Protein AF-A0AAJ1FGP3-F1 (afdb_monomer_lite)

Foldseek 3Di:
DVVVLVVLLVVLVVCCVVCVVVCDFPPRDEAEDQDPCNLVSCVVNVRPHAYEHEPDNFDPDDDDPVCRRLVDPRNLEDALLNQLVSCVVSVHQAYHYEQLCADDPSVVSHPDDGAYLDDPSLVVNLQSNQQRAAEYPDDDLQCVVSNLVSLHAHAYLPPPLLCQAGPVGAGDQQFCFQFNDDPVLRVVQRPDDPVCRSVSSVVSVVPTDTLQRDDLVVLLVVQVVLCVSSNHPDDSVVSSVVSNSDTRSSNYHYHYDDPSDPPD

Structure (mmCIF, N/CA/C/O backbone):
data_AF-A0AAJ1FGP3-F1
#
_entry.id   AF-A0AAJ1FGP3-F1
#
loop_
_atom_site.group_PDB
_atom_site.id
_atom_site.type_symbol
_atom_site.label_atom_id
_atom_site.label_alt_id
_atom_site.label_comp_id
_atom_site.label_asym_id
_atom_site.label_entity_id
_atom_site.label_seq_id
_atom_site.pdbx_PDB_ins_code
_atom_site.Cartn_x
_atom_site.Cartn_y
_atom_site.Cartn_z
_atom_site.occupancy
_atom_site.B_iso_or_equiv
_atom_site.auth_seq_id
_atom_site.auth_comp_id
_atom_site.auth_asym_id
_atom_site.auth_atom_id
_atom_site.pdbx_PDB_model_num
ATOM 1 N N . ILE A 1 1 ? 25.939 -6.843 -16.983 1.00 53.81 1 ILE A N 1
ATOM 2 C CA . ILE A 1 1 ? 24.488 -7.145 -17.042 1.00 53.81 1 ILE A CA 1
ATOM 3 C C . ILE A 1 1 ? 24.291 -8.593 -16.614 1.00 53.81 1 ILE A C 1
ATOM 5 O O . ILE A 1 1 ? 23.583 -8.798 -15.641 1.00 53.81 1 ILE A O 1
ATOM 9 N N . ASP A 1 2 ? 25.050 -9.531 -17.188 1.00 62.72 2 ASP A N 1
ATOM 10 C CA . ASP A 1 2 ? 25.036 -10.960 -16.819 1.00 62.72 2 ASP A CA 1
ATOM 11 C C . ASP A 1 2 ? 25.259 -11.245 -15.323 1.00 62.72 2 ASP A C 1
ATOM 13 O O . ASP A 1 2 ? 24.588 -12.101 -14.764 1.00 62.72 2 ASP A O 1
ATOM 17 N N . ASP A 1 3 ? 26.124 -10.483 -14.646 1.00 85.62 3 ASP A N 1
ATOM 18 C CA . ASP A 1 3 ? 26.399 -10.669 -13.210 1.00 85.62 3 ASP A CA 1
ATOM 19 C C . ASP A 1 3 ? 25.207 -10.291 -12.302 1.00 85.62 3 ASP A C 1
ATOM 21 O O . ASP A 1 3 ? 24.890 -10.987 -11.341 1.00 85.62 3 ASP A O 1
ATOM 25 N N . VAL A 1 4 ? 24.468 -9.225 -12.642 1.00 88.12 4 VAL A N 1
ATOM 26 C CA . VAL A 1 4 ? 23.284 -8.799 -11.868 1.00 88.12 4 VAL A CA 1
ATOM 27 C C . VAL A 1 4 ? 22.126 -9.764 -12.082 1.00 88.12 4 VAL A C 1
ATOM 29 O O . VAL A 1 4 ? 21.435 -10.108 -11.126 1.00 88.12 4 VAL A O 1
ATOM 32 N N . ASP A 1 5 ? 21.913 -10.199 -13.324 1.00 94.44 5 ASP A N 1
ATOM 33 C CA . ASP A 1 5 ? 20.836 -11.128 -13.655 1.00 94.44 5 ASP A CA 1
ATOM 34 C C . ASP A 1 5 ? 21.097 -12.505 -13.014 1.00 94.44 5 ASP A C 1
ATOM 36 O O . ASP A 1 5 ? 20.194 -13.069 -12.395 1.00 94.44 5 ASP A O 1
ATOM 40 N N . ALA A 1 6 ? 22.345 -12.996 -13.052 1.00 94.69 6 ALA A N 1
ATOM 41 C CA . ALA A 1 6 ? 22.749 -14.226 -12.369 1.00 94.69 6 ALA A CA 1
ATOM 42 C C . ALA A 1 6 ? 22.594 -14.122 -10.844 1.00 94.69 6 ALA A C 1
ATOM 44 O O . ALA A 1 6 ? 22.057 -15.033 -10.215 1.00 94.69 6 ALA A O 1
ATOM 45 N N . HIS A 1 7 ? 23.003 -12.998 -10.245 1.00 94.12 7 HIS A N 1
ATOM 46 C CA . HIS A 1 7 ? 22.835 -12.775 -8.811 1.00 94.12 7 HIS A CA 1
ATOM 47 C C . HIS A 1 7 ? 21.355 -12.746 -8.401 1.00 94.12 7 HIS A C 1
ATOM 49 O O . HIS A 1 7 ? 20.973 -13.403 -7.435 1.00 94.12 7 HIS A O 1
ATOM 55 N N . LEU A 1 8 ? 20.505 -12.029 -9.145 1.00 95.12 8 LEU A N 1
ATOM 56 C CA . LEU A 1 8 ? 19.062 -11.999 -8.891 1.00 95.12 8 LEU A CA 1
ATOM 57 C C . LEU A 1 8 ? 18.432 -13.387 -9.033 1.00 95.12 8 LEU A C 1
ATOM 59 O O . LEU A 1 8 ? 17.637 -13.769 -8.180 1.00 95.12 8 LEU A O 1
ATOM 63 N N . SER A 1 9 ? 18.816 -14.148 -10.060 1.00 95.81 9 SER A N 1
ATOM 64 C CA . SER A 1 9 ? 18.354 -15.525 -10.248 1.00 95.81 9 SER A CA 1
ATOM 65 C C . SER A 1 9 ? 18.751 -16.426 -9.078 1.00 95.81 9 SER A C 1
ATOM 67 O O . SER A 1 9 ? 17.926 -17.207 -8.613 1.00 95.81 9 SER A O 1
ATOM 69 N N . ALA A 1 10 ? 19.985 -16.311 -8.578 1.00 96.19 10 ALA A N 1
ATOM 70 C CA . ALA A 1 10 ? 20.437 -17.078 -7.420 1.00 96.19 10 ALA A CA 1
ATOM 71 C C . ALA A 1 10 ? 19.650 -16.705 -6.153 1.00 96.19 10 ALA A C 1
ATOM 73 O O . ALA A 1 10 ? 19.201 -17.584 -5.422 1.00 96.19 10 ALA A O 1
ATOM 74 N N . MET A 1 11 ? 19.420 -15.407 -5.921 1.00 95.88 11 MET A N 1
ATOM 75 C CA . MET A 1 11 ? 18.616 -14.928 -4.791 1.00 95.88 11 MET A CA 1
ATOM 76 C C . MET A 1 11 ? 17.158 -15.393 -4.869 1.00 95.88 11 MET A C 1
ATOM 78 O O . MET A 1 11 ? 16.576 -15.730 -3.843 1.00 95.88 11 MET A O 1
ATOM 82 N N . MET A 1 12 ? 16.570 -15.427 -6.067 1.00 96.06 12 MET A N 1
ATOM 83 C CA . MET A 1 12 ? 15.222 -15.956 -6.294 1.00 96.06 12 MET A CA 1
ATOM 84 C C . MET A 1 12 ? 15.136 -17.444 -5.951 1.00 96.06 12 MET A C 1
ATOM 86 O O . MET A 1 12 ? 14.250 -17.826 -5.194 1.00 96.06 12 MET A O 1
ATOM 90 N N . GLY A 1 13 ? 16.095 -18.255 -6.411 1.00 95.81 13 GLY A N 1
ATOM 91 C CA . GLY A 1 13 ? 16.140 -19.679 -6.065 1.00 95.81 13 GLY A CA 1
ATOM 92 C C . GLY A 1 13 ? 16.246 -19.915 -4.554 1.00 95.81 13 GLY A C 1
ATOM 93 O O . GLY A 1 13 ? 15.515 -20.731 -4.004 1.00 95.81 13 GLY A O 1
ATOM 94 N N . LEU A 1 14 ? 17.083 -19.132 -3.861 1.00 96.00 14 LEU A N 1
ATOM 95 C CA . LEU A 1 14 ? 17.189 -19.191 -2.397 1.00 96.00 14 LEU A CA 1
ATOM 96 C C . LEU A 1 14 ? 15.889 -18.787 -1.692 1.00 96.00 14 LEU A C 1
ATOM 98 O O . LEU A 1 14 ? 15.548 -19.365 -0.661 1.00 96.00 14 LEU A O 1
ATOM 102 N N . LEU A 1 15 ? 15.176 -17.782 -2.212 1.00 94.75 15 LEU A N 1
ATOM 103 C CA . LEU A 1 15 ? 13.892 -17.350 -1.658 1.00 94.75 15 LEU A CA 1
ATOM 104 C C . LEU A 1 15 ? 12.825 -18.433 -1.810 1.00 94.75 15 LEU A C 1
ATOM 106 O O . LEU A 1 15 ? 12.115 -18.689 -0.844 1.00 94.75 15 LEU A O 1
ATOM 110 N N . GLU A 1 16 ? 12.722 -19.068 -2.977 1.00 93.44 16 GLU A N 1
ATOM 111 C CA . GLU A 1 16 ? 11.797 -20.186 -3.194 1.00 93.44 16 GLU A CA 1
ATOM 112 C C . GLU A 1 16 ? 12.110 -21.347 -2.252 1.00 93.44 16 GLU A C 1
ATOM 114 O O . GLU A 1 16 ? 11.233 -21.754 -1.500 1.00 93.44 16 GLU A O 1
ATOM 119 N N . GLU A 1 17 ? 13.366 -21.797 -2.192 1.00 94.31 17 GLU A N 1
ATOM 120 C CA . GLU A 1 17 ? 13.783 -22.884 -1.294 1.00 94.31 17 GLU A CA 1
ATOM 121 C C . GLU A 1 17 ? 13.497 -22.562 0.182 1.00 94.31 17 GLU A C 1
ATOM 123 O O . GLU A 1 17 ? 13.052 -23.418 0.945 1.00 94.31 17 GLU A O 1
ATOM 128 N N . SER A 1 18 ? 13.718 -21.310 0.592 1.00 94.25 18 SER A N 1
ATOM 129 C CA . SER A 1 18 ? 13.498 -20.887 1.978 1.00 94.25 18 SER A CA 1
ATOM 130 C C . SER A 1 18 ? 12.020 -20.726 2.332 1.00 94.25 18 SER A C 1
ATOM 132 O O . SER A 1 18 ? 11.675 -20.818 3.510 1.00 94.25 18 SER A O 1
ATOM 134 N N . LEU A 1 19 ? 11.161 -20.423 1.355 1.00 92.62 19 LEU A N 1
ATOM 135 C CA . LEU A 1 19 ? 9.745 -20.123 1.579 1.00 92.62 19 LEU A CA 1
ATOM 136 C C . LEU A 1 19 ? 8.813 -21.302 1.271 1.00 92.62 19 LEU A C 1
ATOM 138 O O . LEU A 1 19 ? 7.711 -21.330 1.817 1.00 92.62 19 LEU A O 1
ATOM 142 N N . ASP A 1 20 ? 9.263 -22.282 0.483 1.00 90.81 20 ASP A N 1
ATOM 143 C CA . ASP A 1 20 ? 8.528 -23.510 0.145 1.00 90.81 20 ASP A CA 1
ATOM 144 C C . ASP A 1 20 ? 7.925 -24.224 1.376 1.00 90.81 20 ASP A C 1
ATOM 146 O O . ASP A 1 20 ? 6.734 -24.539 1.351 1.00 90.81 20 ASP A O 1
ATOM 150 N N . PRO A 1 21 ? 8.633 -24.369 2.521 1.00 94.38 21 PRO A N 1
ATOM 151 C CA . PRO A 1 21 ? 8.078 -25.064 3.685 1.00 94.38 21 PRO A CA 1
ATOM 152 C C . PRO A 1 21 ? 6.894 -24.359 4.363 1.00 94.38 21 PRO A C 1
ATOM 154 O O . PRO A 1 21 ? 6.234 -24.967 5.207 1.00 94.38 21 PRO A O 1
ATOM 157 N N . PHE A 1 22 ? 6.663 -23.075 4.074 1.00 91.25 22 PHE A N 1
ATOM 158 C CA . PHE A 1 22 ? 5.638 -22.274 4.747 1.00 91.25 22 PHE A CA 1
ATOM 159 C C . PHE A 1 22 ? 4.279 -22.291 4.040 1.00 91.25 22 PHE A C 1
ATOM 161 O O . PHE A 1 22 ? 3.335 -21.761 4.623 1.00 91.25 22 PHE A O 1
ATOM 168 N N . ASP A 1 23 ? 4.188 -22.861 2.828 1.00 87.00 23 ASP A N 1
ATOM 169 C CA . ASP A 1 23 ? 2.960 -22.936 2.014 1.00 87.00 23 ASP A CA 1
ATOM 170 C C . ASP A 1 23 ? 2.163 -21.619 2.049 1.00 87.00 23 ASP A C 1
ATOM 172 O O . ASP A 1 23 ? 1.028 -21.528 2.527 1.00 87.00 23 ASP A O 1
ATOM 176 N N . LEU A 1 24 ? 2.843 -20.534 1.665 1.00 88.94 24 LEU A N 1
ATOM 177 C CA . LEU A 1 24 ? 2.314 -19.188 1.834 1.00 88.94 24 LEU A CA 1
ATOM 178 C C . LEU A 1 24 ? 1.030 -19.011 1.012 1.00 88.94 24 LEU A C 1
ATOM 180 O O . LEU A 1 24 ? 1.049 -19.269 -0.192 1.00 88.94 24 LEU A O 1
ATOM 184 N N . PRO A 1 25 ? -0.056 -18.476 1.603 1.00 85.75 25 PRO A N 1
ATOM 185 C CA . PRO A 1 25 ? -1.284 -18.233 0.864 1.00 85.75 25 PRO A CA 1
ATOM 186 C C . PRO A 1 25 ? -1.053 -17.328 -0.343 1.00 85.75 25 PRO A C 1
ATOM 188 O O . PRO A 1 25 ? -0.225 -16.406 -0.305 1.00 85.75 25 PRO A O 1
ATOM 191 N N . ASP A 1 26 ? -1.866 -17.513 -1.377 1.00 85.31 26 ASP A N 1
ATOM 192 C CA . ASP A 1 26 ? -1.871 -16.618 -2.524 1.00 85.31 26 ASP A CA 1
ATOM 193 C C . ASP A 1 26 ? -1.993 -15.153 -2.082 1.00 85.31 26 ASP A C 1
ATOM 195 O O . ASP A 1 26 ? -2.756 -14.782 -1.183 1.00 85.31 26 ASP A O 1
ATOM 199 N N . ARG A 1 27 ? -1.202 -14.293 -2.731 1.00 87.75 27 ARG A N 1
ATOM 200 C CA . ARG A 1 27 ? -1.181 -12.838 -2.498 1.00 87.75 27 ARG A CA 1
ATOM 201 C C . ARG A 1 27 ? -0.751 -12.409 -1.087 1.00 87.75 27 ARG A C 1
ATOM 203 O O . ARG A 1 27 ? -0.955 -11.250 -0.719 1.00 87.75 27 ARG A O 1
ATOM 210 N N . SER A 1 28 ? -0.129 -13.302 -0.317 1.00 88.19 28 SER A N 1
ATOM 211 C CA . SER A 1 28 ? 0.417 -12.986 1.011 1.00 88.19 28 SER A CA 1
ATOM 212 C C . SER A 1 28 ? 1.864 -12.471 0.977 1.00 88.19 28 SER A C 1
ATOM 214 O O . SER A 1 28 ? 2.265 -11.731 1.875 1.00 88.19 28 SER A O 1
ATOM 216 N N . ALA A 1 29 ? 2.625 -12.788 -0.077 1.00 91.44 29 ALA A N 1
ATOM 217 C CA . ALA A 1 29 ? 4.030 -12.411 -0.228 1.00 91.44 29 ALA A CA 1
ATOM 218 C C . ALA A 1 29 ? 4.288 -11.604 -1.509 1.00 91.44 29 ALA A C 1
ATOM 220 O O . ALA A 1 29 ? 3.713 -11.880 -2.560 1.00 91.44 29 ALA A O 1
ATOM 221 N N . LEU A 1 30 ? 5.165 -10.599 -1.411 1.00 92.88 30 LEU A N 1
ATOM 222 C CA . LEU A 1 30 ? 5.636 -9.762 -2.518 1.00 92.88 30 LEU A CA 1
ATOM 223 C C . LEU A 1 30 ? 7.108 -9.428 -2.297 1.00 92.88 30 LEU A C 1
ATOM 225 O O . LEU A 1 30 ? 7.481 -8.961 -1.219 1.00 92.88 30 LEU A O 1
ATOM 229 N N . VAL A 1 31 ? 7.929 -9.611 -3.327 1.00 93.88 31 VAL A N 1
ATOM 230 C CA . VAL A 1 31 ? 9.359 -9.300 -3.263 1.00 93.88 31 VAL A CA 1
ATOM 231 C C . VAL A 1 31 ? 9.613 -7.893 -3.796 1.00 93.88 31 VAL A C 1
ATOM 233 O O . VAL A 1 31 ? 9.231 -7.558 -4.917 1.00 93.88 31 VAL A O 1
ATOM 236 N N . TYR A 1 32 ? 10.298 -7.071 -3.004 1.00 90.62 32 TYR A N 1
ATOM 237 C CA . TYR A 1 32 ? 10.721 -5.729 -3.401 1.00 90.62 32 TYR A CA 1
ATOM 238 C C . TYR A 1 32 ? 12.187 -5.731 -3.815 1.00 90.62 32 TYR A C 1
ATOM 240 O O . TYR A 1 32 ? 13.028 -6.337 -3.154 1.00 90.62 32 TYR A O 1
ATOM 248 N N . SER A 1 33 ? 12.520 -4.987 -4.866 1.00 89.25 33 SER A N 1
ATOM 249 C CA . SER A 1 33 ? 13.913 -4.740 -5.238 1.00 89.25 33 SER A CA 1
ATOM 250 C C . SER A 1 33 ? 14.095 -3.336 -5.791 1.00 89.25 33 SER A C 1
ATOM 252 O O . SER A 1 33 ? 13.230 -2.814 -6.487 1.00 89.25 33 SER A O 1
ATOM 254 N N . PHE A 1 34 ? 15.247 -2.723 -5.532 1.00 84.94 34 PHE A N 1
ATOM 255 C CA . PHE A 1 34 ? 15.639 -1.502 -6.239 1.00 84.94 34 PHE A CA 1
ATOM 256 C C . PHE A 1 34 ? 16.143 -1.796 -7.661 1.00 84.94 34 PHE A C 1
ATOM 258 O O . PHE A 1 34 ? 16.213 -0.882 -8.478 1.00 84.94 34 PHE A O 1
ATOM 265 N N . SER A 1 35 ? 16.500 -3.044 -7.988 1.00 87.81 35 SER A N 1
ATOM 266 C CA . SER A 1 35 ? 17.087 -3.358 -9.292 1.00 87.81 35 SER A CA 1
ATOM 267 C C . SER A 1 35 ? 16.074 -3.172 -10.431 1.00 87.81 35 SER A C 1
ATOM 269 O O . SER A 1 35 ? 14.997 -3.768 -10.381 1.00 87.81 35 SER A O 1
ATOM 271 N N . PRO A 1 36 ? 16.421 -2.444 -11.512 1.00 87.44 36 PRO A N 1
ATOM 272 C CA . PRO A 1 36 ? 15.595 -2.378 -12.720 1.00 87.44 36 PRO A CA 1
ATOM 273 C C . PRO A 1 36 ? 15.495 -3.720 -13.459 1.00 87.44 36 PRO A C 1
ATOM 275 O O . PRO A 1 36 ? 14.713 -3.851 -14.387 1.00 87.44 36 PRO A O 1
ATOM 278 N N . ARG A 1 37 ? 16.291 -4.723 -13.071 1.00 91.44 37 ARG A N 1
ATOM 279 C CA . ARG A 1 37 ? 16.290 -6.056 -13.685 1.00 91.44 37 ARG A CA 1
ATOM 280 C C . ARG A 1 37 ? 15.359 -7.050 -12.987 1.00 91.44 37 ARG A C 1
ATOM 282 O O . ARG A 1 37 ? 15.196 -8.151 -13.498 1.00 91.44 37 ARG A O 1
ATOM 289 N N . ILE A 1 38 ? 14.733 -6.683 -11.861 1.00 93.00 38 ILE A N 1
ATOM 290 C CA . ILE A 1 38 ? 13.938 -7.623 -11.054 1.00 93.00 38 ILE A CA 1
ATOM 291 C C . ILE A 1 38 ? 12.778 -8.255 -11.836 1.00 93.00 38 ILE A C 1
ATOM 293 O O . ILE A 1 38 ? 12.624 -9.470 -11.791 1.00 93.00 38 ILE A O 1
ATOM 297 N N . GLY A 1 39 ? 12.011 -7.464 -12.595 1.00 93.69 39 GLY A N 1
ATOM 298 C CA . GLY A 1 39 ? 10.906 -7.956 -13.422 1.00 93.69 39 GLY A CA 1
ATOM 299 C C . GLY A 1 39 ? 11.379 -8.855 -14.569 1.00 93.69 39 GLY A C 1
ATOM 300 O O . GLY A 1 39 ? 10.954 -10.011 -14.639 1.00 93.69 39 GLY A O 1
ATOM 301 N N . PRO A 1 40 ? 12.297 -8.382 -15.440 1.00 93.31 40 PRO A N 1
ATOM 302 C CA . PRO A 1 40 ? 12.836 -9.190 -16.532 1.00 93.31 40 PRO A CA 1
ATOM 303 C C . PRO A 1 40 ? 13.434 -10.527 -16.079 1.00 93.31 40 PRO A C 1
ATOM 305 O O . PRO A 1 40 ? 13.166 -11.552 -16.705 1.00 93.31 40 PRO A O 1
ATOM 308 N N . VAL A 1 41 ? 14.203 -10.530 -14.984 1.00 94.88 41 VAL A N 1
ATOM 309 C CA . VAL A 1 41 ? 14.832 -11.749 -14.458 1.00 94.88 41 VAL A CA 1
ATOM 310 C C . VAL A 1 41 ? 13.786 -12.693 -13.878 1.00 94.88 41 VAL A C 1
ATOM 312 O O . VAL A 1 41 ? 13.766 -13.851 -14.292 1.00 94.88 41 VAL A O 1
ATOM 315 N N . ALA A 1 42 ? 12.871 -12.202 -13.029 1.00 95.31 42 ALA A N 1
ATOM 316 C CA . ALA A 1 42 ? 11.786 -13.008 -12.456 1.00 95.31 42 ALA A CA 1
ATOM 317 C C . ALA A 1 42 ? 10.994 -13.737 -13.547 1.00 95.31 42 ALA A C 1
ATOM 319 O O . ALA A 1 42 ? 10.752 -14.938 -13.458 1.00 95.31 42 ALA A O 1
ATOM 320 N N . LYS A 1 43 ? 10.672 -13.026 -14.636 1.00 93.25 43 LYS A N 1
ATOM 321 C CA . LYS A 1 43 ? 9.982 -13.604 -15.791 1.00 93.25 43 LYS A CA 1
ATOM 322 C C . LYS A 1 43 ? 10.826 -14.644 -16.531 1.00 93.25 43 LYS A C 1
ATOM 324 O O . LYS A 1 43 ? 10.283 -15.656 -16.958 1.00 93.25 43 LYS A O 1
ATOM 329 N N . SER A 1 44 ? 12.127 -14.398 -16.709 1.00 93.12 44 SER A N 1
ATOM 330 C CA . SER A 1 44 ? 13.015 -15.320 -17.434 1.00 93.12 44 SER A CA 1
ATOM 331 C C . SER A 1 44 ? 13.247 -16.646 -16.711 1.00 93.12 44 SER A C 1
ATOM 333 O O . SER A 1 44 ? 13.399 -17.667 -17.374 1.00 93.12 44 SER A O 1
ATOM 335 N N . VAL A 1 45 ? 13.247 -16.631 -15.375 1.00 93.81 45 VAL A N 1
ATOM 336 C CA . VAL A 1 45 ? 13.487 -17.824 -14.547 1.00 93.81 45 VAL A CA 1
ATOM 337 C C . VAL A 1 45 ? 12.193 -18.481 -14.066 1.00 93.81 45 VAL A C 1
ATOM 339 O O . VAL A 1 45 ? 12.247 -19.539 -13.453 1.00 93.81 45 VAL A O 1
ATOM 342 N N . GLY A 1 46 ? 11.034 -17.880 -14.357 1.00 93.38 46 GLY A N 1
ATOM 343 C CA . GLY A 1 46 ? 9.732 -18.394 -13.934 1.00 93.38 46 GLY A CA 1
ATOM 344 C C . GLY A 1 46 ? 9.500 -18.304 -12.425 1.00 93.38 46 GLY A C 1
ATOM 345 O O . GLY A 1 46 ? 8.846 -19.181 -11.875 1.00 93.38 46 GLY A O 1
ATOM 346 N N . PHE A 1 47 ? 10.033 -17.266 -11.773 1.00 94.19 47 PHE A N 1
ATOM 347 C CA . PHE A 1 47 ? 9.941 -17.078 -10.324 1.00 94.19 47 PHE A CA 1
ATOM 348 C C . PHE A 1 47 ? 8.477 -17.030 -9.856 1.00 94.19 47 PHE A C 1
ATOM 350 O O . PHE A 1 47 ? 7.679 -16.249 -10.385 1.00 94.19 47 PHE A O 1
ATOM 357 N N . GLY A 1 48 ? 8.128 -17.862 -8.872 1.00 90.56 48 GLY A N 1
ATOM 358 C CA . GLY A 1 48 ? 6.745 -18.104 -8.451 1.00 90.56 48 GLY A CA 1
ATOM 359 C C . GLY A 1 48 ? 6.122 -16.985 -7.614 1.00 90.56 48 GLY A C 1
ATOM 360 O O . GLY A 1 48 ? 4.900 -16.837 -7.587 1.00 90.56 48 GLY A O 1
ATOM 361 N N . LEU A 1 49 ? 6.939 -16.160 -6.952 1.00 93.12 49 LEU A N 1
ATOM 362 C CA . LEU A 1 49 ? 6.458 -15.038 -6.147 1.00 93.12 49 LEU A CA 1
ATOM 363 C C . LEU A 1 49 ? 6.334 -13.760 -6.986 1.00 93.12 49 LEU A C 1
ATOM 365 O O . LEU A 1 49 ? 7.217 -13.449 -7.792 1.00 93.12 49 LEU A O 1
ATOM 369 N N . PRO A 1 50 ? 5.291 -12.939 -6.762 1.00 94.62 50 PRO A N 1
ATOM 370 C CA . PRO A 1 50 ? 5.209 -11.653 -7.426 1.00 94.62 50 PRO A CA 1
ATOM 371 C C . PRO A 1 50 ? 6.353 -10.745 -6.967 1.00 94.62 50 PRO A C 1
ATOM 373 O O . PRO A 1 50 ? 6.781 -10.758 -5.807 1.00 94.62 50 PRO A O 1
ATOM 376 N N . VAL A 1 51 ? 6.807 -9.897 -7.885 1.00 95.69 51 VAL A N 1
ATOM 377 C CA . VAL A 1 51 ? 7.859 -8.911 -7.636 1.00 95.69 51 VAL A CA 1
ATOM 378 C C . VAL A 1 51 ? 7.345 -7.496 -7.877 1.00 95.69 51 VAL A C 1
ATOM 380 O O . VAL A 1 51 ? 6.420 -7.272 -8.660 1.00 95.69 51 VAL A O 1
ATOM 383 N N . THR A 1 52 ? 7.964 -6.518 -7.224 1.00 94.75 52 THR A N 1
ATOM 384 C CA . THR A 1 52 ? 7.817 -5.104 -7.566 1.00 94.75 52 THR A CA 1
ATOM 385 C C . THR A 1 52 ? 9.141 -4.364 -7.436 1.00 94.75 52 THR A C 1
ATOM 387 O O . THR A 1 52 ? 9.985 -4.670 -6.587 1.00 94.75 52 THR A O 1
ATOM 390 N N . ARG A 1 53 ? 9.324 -3.352 -8.282 1.00 91.69 53 ARG A N 1
ATOM 391 C CA . ARG A 1 53 ? 10.494 -2.480 -8.246 1.00 91.69 53 ARG A CA 1
ATOM 392 C C . ARG A 1 53 ? 10.227 -1.222 -7.423 1.00 91.69 53 ARG A C 1
ATOM 394 O O . ARG A 1 53 ? 9.252 -0.514 -7.676 1.00 91.69 53 ARG A O 1
ATOM 401 N N . LEU A 1 54 ? 11.132 -0.913 -6.496 1.00 89.06 54 LEU A N 1
ATOM 402 C CA . LEU A 1 54 ? 11.138 0.320 -5.706 1.00 89.06 54 LEU A CA 1
ATOM 403 C C . LEU A 1 54 ? 11.662 1.496 -6.539 1.00 89.06 54 LEU A C 1
ATOM 405 O O . LEU A 1 54 ? 12.772 1.455 -7.069 1.00 89.06 54 LEU A O 1
ATOM 409 N N . SER A 1 55 ? 10.858 2.556 -6.627 1.00 88.75 55 SER A N 1
ATOM 410 C CA . SER A 1 55 ? 11.167 3.772 -7.388 1.00 88.75 55 SER A CA 1
ATOM 411 C C . SER A 1 55 ? 11.379 4.987 -6.466 1.00 88.75 55 SER A C 1
ATOM 413 O O . SER A 1 55 ? 10.623 5.157 -5.510 1.00 88.75 55 SER A O 1
ATOM 415 N N . PRO A 1 56 ? 12.345 5.883 -6.744 1.00 81.12 56 PRO A N 1
ATOM 416 C CA . PRO A 1 56 ? 13.359 5.767 -7.789 1.00 81.12 56 PRO A CA 1
ATOM 417 C C . PRO A 1 56 ? 14.431 4.735 -7.415 1.00 81.12 56 PRO A C 1
ATOM 419 O O . PRO A 1 56 ? 14.598 4.384 -6.247 1.00 81.12 56 PRO A O 1
ATOM 422 N N . TYR A 1 57 ? 15.223 4.319 -8.403 1.00 75.62 57 TYR A N 1
ATOM 423 C CA . TYR A 1 57 ? 16.469 3.612 -8.127 1.00 75.62 57 TYR A CA 1
ATOM 424 C C . TYR A 1 57 ? 17.408 4.521 -7.326 1.00 75.62 57 TYR A C 1
ATOM 426 O O . TYR A 1 57 ? 17.917 5.515 -7.849 1.00 75.62 57 TYR A O 1
ATOM 434 N N . LEU A 1 58 ? 17.630 4.198 -6.053 1.00 68.81 58 LEU A N 1
ATOM 435 C CA . LEU A 1 58 ? 18.566 4.933 -5.212 1.00 68.81 58 LEU A CA 1
ATOM 436 C C . LEU A 1 58 ? 19.995 4.504 -5.528 1.00 68.81 58 LEU A C 1
ATOM 438 O O . LEU A 1 58 ? 20.323 3.319 -5.541 1.00 68.81 58 LEU A O 1
ATOM 442 N N . ARG A 1 59 ? 20.879 5.484 -5.721 1.00 63.59 59 ARG A N 1
ATOM 443 C CA . ARG A 1 59 ? 22.317 5.220 -5.827 1.00 63.59 59 ARG A CA 1
ATOM 444 C C . ARG A 1 59 ? 22.839 4.648 -4.494 1.00 63.59 59 ARG A C 1
ATOM 446 O O . ARG A 1 59 ? 22.414 5.129 -3.439 1.00 63.59 59 ARG A O 1
ATOM 453 N N . PRO A 1 60 ? 23.79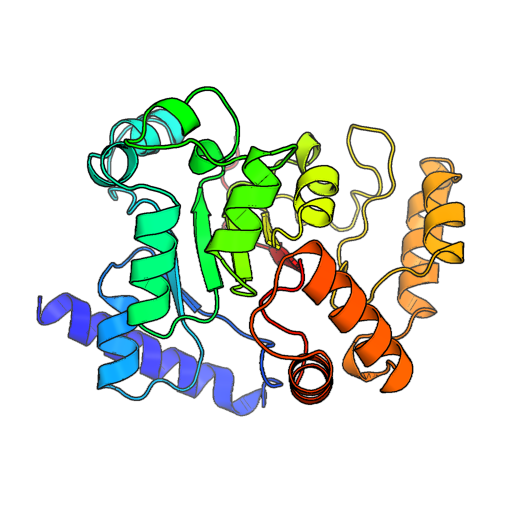2 3.697 -4.504 1.00 61.62 60 PRO A N 1
ATOM 454 C CA . PRO A 1 60 ? 24.292 3.093 -3.263 1.00 61.62 60 PRO A CA 1
ATOM 455 C C . PRO A 1 60 ? 25.155 4.048 -2.414 1.00 61.62 60 PRO A C 1
ATOM 457 O O . PRO A 1 60 ? 25.422 3.770 -1.252 1.00 61.62 60 PRO A O 1
ATOM 460 N N . TRP A 1 61 ? 25.579 5.189 -2.970 1.00 56.41 61 TRP A N 1
ATOM 461 C CA . TRP A 1 61 ? 26.483 6.167 -2.349 1.00 56.41 61 TRP A CA 1
ATOM 462 C C . TRP A 1 61 ? 25.947 7.611 -2.471 1.00 56.41 61 TRP A C 1
ATOM 464 O O . TRP A 1 61 ? 25.313 7.951 -3.470 1.00 56.41 61 TRP A O 1
ATOM 474 N N . GLY A 1 62 ? 26.209 8.471 -1.469 1.00 53.88 62 GLY A N 1
ATOM 475 C CA . GLY A 1 62 ? 25.850 9.911 -1.441 1.00 53.88 62 GLY A CA 1
ATOM 476 C C . GLY A 1 62 ? 25.303 10.407 -0.085 1.00 53.88 62 GLY A C 1
ATOM 477 O O . GLY A 1 62 ? 24.828 9.598 0.706 1.00 53.88 62 GLY A O 1
ATOM 478 N N . SER A 1 63 ? 25.337 11.714 0.213 1.00 59.97 63 SER A N 1
ATOM 479 C CA . SER A 1 63 ? 24.871 12.268 1.506 1.00 59.97 63 SER A CA 1
ATOM 480 C C . SER A 1 63 ? 23.365 12.614 1.536 1.00 59.97 63 SER A C 1
ATOM 482 O O . SER A 1 63 ? 22.814 13.088 0.545 1.00 59.97 63 SER A O 1
ATOM 484 N N . TYR A 1 64 ? 22.732 12.367 2.698 1.00 55.44 64 TYR A N 1
ATOM 485 C CA . TYR A 1 64 ? 21.314 12.546 3.097 1.00 55.44 64 TYR A CA 1
ATOM 486 C C . TYR A 1 64 ? 20.229 11.914 2.191 1.00 55.44 64 TYR A C 1
ATOM 488 O O . TYR A 1 64 ? 20.182 12.138 0.981 1.00 55.44 64 TYR A O 1
ATOM 496 N N . ARG A 1 65 ? 19.287 11.165 2.792 1.00 58.47 65 ARG A N 1
ATOM 497 C CA . ARG A 1 65 ? 18.246 10.378 2.085 1.00 58.47 65 ARG A CA 1
ATOM 498 C C . ARG A 1 65 ? 17.427 11.210 1.077 1.00 58.47 65 ARG A C 1
ATOM 500 O O . ARG A 1 65 ? 17.256 10.784 -0.062 1.00 58.47 65 ARG A O 1
ATOM 507 N N . ILE A 1 66 ? 17.002 12.422 1.452 1.00 56.31 66 ILE A N 1
ATOM 508 C CA . ILE A 1 66 ? 16.165 13.300 0.604 1.00 56.31 66 ILE A CA 1
ATOM 509 C C . ILE A 1 66 ? 16.954 13.899 -0.573 1.00 56.31 66 ILE A C 1
ATOM 511 O O . ILE A 1 66 ? 16.488 13.864 -1.712 1.00 56.31 66 ILE A O 1
ATOM 515 N N . LYS A 1 67 ? 18.179 14.396 -0.338 1.00 56.34 67 LYS A N 1
ATOM 516 C CA . LYS A 1 67 ? 19.033 14.956 -1.407 1.00 56.34 67 LYS A CA 1
ATOM 517 C C . LYS A 1 67 ? 19.427 13.888 -2.427 1.00 56.34 67 LYS A C 1
ATOM 519 O O . LYS A 1 67 ? 19.497 14.178 -3.619 1.00 56.34 67 LYS A O 1
ATOM 524 N N . ARG A 1 68 ? 19.622 12.646 -1.972 1.00 62.38 68 ARG A N 1
ATOM 525 C CA . ARG A 1 68 ? 19.885 11.494 -2.841 1.00 62.38 68 ARG A CA 1
ATOM 526 C C . ARG A 1 68 ? 18.700 11.181 -3.755 1.00 62.38 68 ARG A C 1
ATOM 528 O O . ARG A 1 68 ? 18.905 10.904 -4.933 1.00 62.38 68 ARG A O 1
ATOM 535 N N . LEU A 1 69 ? 17.480 11.242 -3.225 1.00 61.72 69 LEU A N 1
ATOM 536 C CA . LEU A 1 69 ? 16.264 10.948 -3.977 1.00 61.72 69 LEU A CA 1
ATOM 537 C C . LEU A 1 69 ? 16.023 11.985 -5.083 1.00 61.72 69 LEU A C 1
ATOM 539 O O . LEU A 1 69 ? 16.000 11.630 -6.259 1.00 61.72 69 LEU A O 1
ATOM 543 N N . VAL A 1 70 ? 15.948 13.267 -4.712 1.00 57.31 70 VAL A N 1
ATOM 544 C CA . VAL A 1 70 ? 15.650 14.372 -5.644 1.00 57.31 70 VAL A CA 1
ATOM 545 C C . VAL A 1 70 ? 16.798 14.621 -6.630 1.00 57.31 70 VAL A C 1
ATOM 547 O O . VAL A 1 70 ? 16.564 14.988 -7.777 1.00 57.31 70 VAL A O 1
ATOM 550 N N . GLY A 1 71 ? 18.046 14.368 -6.221 1.00 55.34 71 GLY A N 1
ATOM 551 C CA . GLY A 1 71 ? 19.226 14.509 -7.077 1.00 55.34 71 GLY A CA 1
ATOM 552 C C . GLY A 1 71 ? 19.442 13.366 -8.075 1.00 55.34 71 GLY A C 1
ATOM 553 O O . GLY A 1 71 ? 20.384 13.422 -8.866 1.00 55.34 71 GLY A O 1
ATOM 554 N N . THR A 1 72 ? 18.615 12.314 -8.050 1.00 62.31 72 THR A N 1
ATOM 555 C CA . THR A 1 72 ? 18.758 11.187 -8.978 1.00 62.31 72 THR A CA 1
ATOM 556 C C . THR A 1 72 ? 18.048 11.496 -10.303 1.00 62.31 72 THR A C 1
ATOM 558 O O . THR A 1 72 ? 16.843 11.746 -10.288 1.00 62.31 72 THR A O 1
ATOM 561 N N . PRO A 1 73 ? 18.723 11.396 -11.469 1.00 61.28 73 PRO A N 1
ATOM 562 C CA . PRO A 1 73 ? 18.089 11.642 -12.768 1.00 61.28 73 PRO A CA 1
ATOM 563 C C . PRO A 1 73 ? 16.826 10.803 -12.999 1.00 61.28 73 PRO A C 1
ATOM 565 O O . PRO A 1 73 ? 15.846 11.299 -13.539 1.00 61.28 73 PRO A O 1
ATOM 568 N N . GLY A 1 74 ? 16.821 9.550 -12.531 1.00 69.31 74 GLY A N 1
ATOM 569 C CA . GLY A 1 74 ? 15.654 8.671 -12.608 1.00 69.31 74 GLY A CA 1
ATOM 570 C C . GLY A 1 74 ? 14.441 9.168 -11.815 1.00 69.31 74 GLY A C 1
ATOM 571 O O . GLY A 1 74 ? 13.321 8.900 -12.226 1.00 69.31 74 GLY A O 1
ATOM 572 N N . PHE A 1 75 ? 14.633 9.917 -10.723 1.00 76.00 75 PHE A N 1
ATOM 573 C CA . PHE A 1 75 ? 13.523 10.561 -10.017 1.00 76.00 75 PHE A CA 1
ATOM 574 C C . PHE A 1 75 ? 12.950 11.687 -10.874 1.00 76.00 75 PHE A C 1
ATOM 576 O O . PHE A 1 75 ? 11.802 11.612 -11.288 1.00 76.00 75 PHE A O 1
ATOM 583 N N . VAL A 1 76 ? 13.776 12.672 -11.234 1.00 71.88 76 VAL A N 1
ATOM 584 C CA . VAL A 1 76 ? 13.344 13.865 -11.984 1.00 71.88 76 VAL A CA 1
ATOM 585 C C . VAL A 1 76 ? 12.698 13.509 -13.325 1.00 71.88 76 VAL A C 1
ATOM 587 O O . VAL A 1 76 ? 11.701 14.108 -13.707 1.00 71.88 76 VAL A O 1
ATOM 590 N N . LEU A 1 77 ? 13.244 12.526 -14.043 1.00 75.44 77 LEU A N 1
ATOM 591 C CA . LEU A 1 77 ? 12.785 12.183 -15.390 1.00 75.44 77 LEU A CA 1
ATOM 592 C C . LEU A 1 77 ? 11.602 11.209 -15.417 1.00 75.44 77 LEU A C 1
ATOM 594 O O . LEU A 1 77 ? 10.961 11.083 -16.460 1.00 75.44 77 LEU A O 1
ATOM 598 N N . SER A 1 78 ? 11.309 10.508 -14.318 1.00 83.69 78 SER A N 1
ATOM 599 C CA . SER A 1 78 ? 10.188 9.568 -14.287 1.00 83.69 78 SER A CA 1
ATOM 600 C C . SER A 1 78 ? 8.893 10.258 -13.881 1.00 83.69 78 SER A C 1
ATOM 602 O O . SER A 1 78 ? 8.858 11.139 -13.023 1.00 83.69 78 SER A O 1
ATOM 604 N N . THR A 1 79 ? 7.804 9.845 -14.521 1.00 90.94 79 THR A N 1
ATOM 605 C CA . THR A 1 79 ? 6.450 10.279 -14.186 1.00 90.94 79 THR A CA 1
ATOM 606 C C . THR A 1 79 ? 5.722 9.126 -13.508 1.00 90.94 79 THR A C 1
ATOM 608 O O . THR A 1 79 ? 5.967 7.960 -13.821 1.00 90.94 79 THR A O 1
ATOM 611 N N . VAL A 1 80 ? 4.782 9.425 -12.610 1.00 93.06 80 VAL A N 1
ATOM 612 C CA . VAL A 1 80 ? 3.995 8.385 -11.922 1.00 93.06 80 VAL A CA 1
ATOM 613 C C . VAL A 1 80 ? 3.261 7.482 -12.920 1.00 93.06 80 VAL A C 1
ATOM 615 O O . VAL A 1 80 ? 3.240 6.266 -12.759 1.00 93.06 80 VAL A O 1
ATOM 618 N N . THR A 1 81 ? 2.708 8.051 -13.994 1.00 94.12 81 THR A N 1
ATOM 619 C CA . THR A 1 81 ? 2.043 7.278 -15.055 1.00 94.12 81 THR A CA 1
ATOM 620 C C . THR A 1 81 ? 3.017 6.420 -15.858 1.00 94.12 81 THR A C 1
ATOM 622 O O . THR A 1 81 ? 2.665 5.300 -16.223 1.00 94.12 81 THR A O 1
ATOM 625 N N . GLY A 1 82 ? 4.231 6.918 -16.110 1.00 93.62 82 GLY A N 1
ATOM 626 C CA . GLY A 1 82 ? 5.299 6.166 -16.763 1.00 93.62 82 GLY A CA 1
ATOM 627 C C . GLY A 1 82 ? 5.712 4.949 -15.943 1.00 93.62 82 GLY A C 1
ATOM 628 O O . GLY A 1 82 ? 5.733 3.847 -16.481 1.00 93.62 82 GLY A O 1
ATOM 629 N N . LEU A 1 83 ? 5.927 5.129 -14.636 1.00 93.25 83 LEU A N 1
ATOM 630 C CA . LEU A 1 83 ? 6.258 4.026 -13.733 1.00 93.25 83 LEU A CA 1
ATOM 631 C C . LEU A 1 83 ? 5.124 2.990 -13.669 1.00 93.25 83 LEU A C 1
ATOM 633 O O . LEU A 1 83 ? 5.373 1.799 -13.796 1.00 93.25 83 LEU A O 1
ATOM 637 N N . ILE A 1 84 ? 3.863 3.425 -13.541 1.00 95.44 84 ILE A N 1
ATOM 638 C CA . ILE A 1 84 ? 2.709 2.506 -13.546 1.00 95.44 84 ILE A CA 1
ATOM 639 C C . ILE A 1 84 ? 2.662 1.687 -14.843 1.00 95.44 84 ILE A C 1
ATOM 641 O O . ILE A 1 84 ? 2.383 0.489 -14.811 1.00 95.44 84 ILE A O 1
ATOM 645 N N . LYS A 1 85 ? 2.907 2.330 -15.990 1.00 94.81 85 LYS A N 1
ATOM 646 C CA . LYS A 1 85 ? 2.916 1.658 -17.291 1.00 94.81 85 LYS A CA 1
ATOM 647 C C . LYS A 1 85 ? 4.045 0.628 -17.375 1.00 94.81 85 LYS A C 1
ATOM 649 O O . LYS A 1 85 ? 3.769 -0.505 -17.748 1.00 94.81 85 LYS A O 1
ATOM 654 N N . GLU A 1 86 ? 5.260 1.008 -16.989 1.00 92.12 86 GLU A N 1
ATOM 655 C CA . GLU A 1 86 ? 6.442 0.136 -16.984 1.00 92.12 86 GLU A CA 1
ATOM 656 C C . GLU A 1 86 ? 6.212 -1.106 -16.110 1.00 92.12 86 GLU A C 1
ATOM 658 O O . GLU A 1 86 ? 6.309 -2.232 -16.593 1.00 92.12 86 GLU A O 1
ATOM 663 N N . HIS A 1 87 ? 5.793 -0.925 -14.853 1.00 94.00 87 HIS A N 1
ATOM 664 C CA . HIS A 1 87 ? 5.516 -2.049 -13.954 1.00 94.00 87 HIS A CA 1
ATOM 665 C C . HIS A 1 87 ? 4.396 -2.960 -14.482 1.00 94.00 87 HIS A C 1
ATOM 667 O O . HIS A 1 87 ? 4.467 -4.178 -14.320 1.00 94.00 87 HIS A O 1
ATOM 673 N N . ARG A 1 88 ? 3.369 -2.398 -15.136 1.00 93.75 88 ARG A N 1
ATOM 674 C CA . ARG A 1 88 ? 2.288 -3.183 -15.754 1.00 93.75 88 ARG A CA 1
ATOM 675 C C . ARG A 1 88 ? 2.775 -3.988 -16.961 1.00 93.75 88 ARG A C 1
ATOM 677 O O . ARG A 1 88 ? 2.365 -5.134 -17.114 1.00 93.75 88 ARG A O 1
ATOM 684 N N . GLU A 1 89 ? 3.633 -3.415 -17.805 1.00 92.50 89 GLU A N 1
ATOM 685 C CA . GLU A 1 89 ? 4.251 -4.111 -18.947 1.00 92.50 89 GLU A CA 1
ATOM 686 C C . GLU A 1 89 ? 5.153 -5.269 -18.490 1.00 92.50 89 GLU A C 1
ATOM 688 O O . GLU A 1 89 ? 5.205 -6.314 -19.144 1.00 92.50 89 GLU A O 1
ATOM 693 N N . GLU A 1 90 ? 5.791 -5.128 -17.326 1.00 90.94 90 GLU A N 1
ATOM 694 C CA . GLU A 1 90 ? 6.566 -6.190 -16.674 1.00 90.94 90 GLU A CA 1
ATOM 695 C C . GLU A 1 90 ? 5.704 -7.210 -15.904 1.00 90.94 90 GLU A C 1
ATOM 697 O O . GLU A 1 90 ? 6.235 -8.183 -15.373 1.00 90.94 90 GLU A O 1
ATOM 702 N N . GLY A 1 91 ? 4.377 -7.039 -15.871 1.00 92.00 91 GLY A N 1
ATOM 703 C CA . GLY A 1 91 ? 3.449 -7.965 -15.215 1.00 92.00 91 GLY A CA 1
ATOM 704 C C . GLY A 1 91 ? 3.434 -7.873 -13.686 1.00 92.00 91 GLY A C 1
ATOM 705 O O . GLY A 1 91 ? 2.934 -8.781 -13.025 1.00 92.00 91 GLY A O 1
ATOM 706 N N . MET A 1 92 ? 3.965 -6.795 -13.106 1.00 95.25 92 MET A N 1
ATOM 707 C CA . MET A 1 92 ? 3.971 -6.603 -11.656 1.00 95.25 92 MET A CA 1
ATOM 708 C C . MET A 1 92 ? 2.556 -6.272 -11.153 1.00 95.25 92 MET A C 1
ATOM 710 O O . MET A 1 92 ? 1.875 -5.429 -11.744 1.00 95.25 92 MET A O 1
ATOM 714 N N . PRO A 1 93 ? 2.101 -6.859 -10.031 1.00 94.75 93 PRO A N 1
ATOM 715 C CA . PRO A 1 93 ? 0.764 -6.592 -9.498 1.00 94.75 93 PRO A CA 1
ATOM 716 C C . PRO A 1 93 ? 0.681 -5.307 -8.660 1.00 94.75 93 PRO A C 1
ATOM 718 O O . PRO A 1 93 ? -0.411 -4.813 -8.365 1.00 94.75 93 PRO A O 1
ATOM 721 N N . ALA A 1 94 ? 1.832 -4.767 -8.259 1.00 96.06 94 ALA A N 1
ATOM 722 C CA . ALA A 1 94 ? 1.947 -3.551 -7.474 1.00 96.06 94 ALA A CA 1
ATOM 723 C C . ALA A 1 94 ? 3.114 -2.692 -7.968 1.00 96.06 94 ALA A C 1
ATOM 725 O O . ALA A 1 94 ? 4.111 -3.205 -8.480 1.00 96.06 94 ALA A O 1
ATOM 726 N N . ILE A 1 95 ? 2.998 -1.382 -7.781 1.00 95.56 95 ILE A N 1
ATOM 727 C CA . ILE A 1 95 ? 4.074 -0.411 -7.938 1.00 95.56 95 ILE A CA 1
ATOM 728 C C . ILE A 1 95 ? 4.532 0.055 -6.561 1.00 95.56 95 ILE A C 1
ATOM 730 O O . ILE A 1 95 ? 3.704 0.378 -5.711 1.00 95.56 95 ILE A O 1
ATOM 734 N N . ALA A 1 96 ? 5.846 0.126 -6.354 1.00 93.81 96 ALA A N 1
ATOM 735 C CA . ALA A 1 96 ? 6.430 0.679 -5.144 1.00 93.81 96 ALA A CA 1
ATOM 736 C C . ALA A 1 96 ? 7.197 1.976 -5.449 1.00 93.81 96 ALA A C 1
ATOM 738 O O . ALA A 1 96 ? 8.069 1.999 -6.321 1.00 93.81 96 ALA A O 1
ATOM 739 N N . MET A 1 97 ? 6.882 3.072 -4.755 1.00 92.88 97 MET A N 1
ATOM 740 C CA . MET A 1 97 ? 7.491 4.381 -5.018 1.00 92.88 97 MET A CA 1
ATOM 741 C C . MET A 1 97 ? 7.691 5.231 -3.766 1.00 92.88 97 MET A C 1
ATOM 743 O O . MET A 1 97 ? 7.084 4.996 -2.727 1.00 92.88 97 MET A O 1
ATOM 747 N N . ALA A 1 98 ? 8.537 6.246 -3.886 1.00 92.00 98 ALA A N 1
ATOM 748 C CA . ALA A 1 98 ? 8.760 7.203 -2.821 1.00 92.00 98 ALA A CA 1
ATOM 749 C C . ALA A 1 98 ? 7.574 8.173 -2.634 1.00 92.00 98 ALA A C 1
ATOM 751 O O . ALA A 1 98 ? 6.944 8.589 -3.608 1.00 92.00 98 ALA A O 1
ATOM 752 N N . LEU A 1 99 ? 7.305 8.600 -1.399 1.00 92.94 99 LEU A N 1
ATOM 753 C CA . LEU A 1 99 ? 6.225 9.533 -1.052 1.00 92.94 99 LEU A CA 1
ATOM 754 C C . LEU A 1 99 ? 6.332 10.869 -1.805 1.00 92.94 99 LEU A C 1
ATOM 756 O O . LEU A 1 99 ? 5.315 11.468 -2.154 1.00 92.94 99 LEU A O 1
ATOM 760 N N . GLN A 1 100 ? 7.552 11.306 -2.118 1.00 90.62 100 GLN A N 1
ATOM 761 C CA . GLN A 1 100 ? 7.845 12.564 -2.811 1.00 90.62 100 GLN A CA 1
ATOM 762 C C . GLN A 1 100 ? 7.255 12.640 -4.230 1.00 90.62 100 GLN A C 1
ATOM 764 O O . GLN A 1 100 ? 7.080 13.738 -4.751 1.00 90.62 100 GLN A O 1
ATOM 769 N N . TYR A 1 101 ? 6.889 11.508 -4.846 1.00 92.94 101 TYR A N 1
ATOM 770 C CA . TYR A 1 101 ? 6.143 11.519 -6.111 1.00 92.94 101 TYR A CA 1
ATOM 771 C C . TYR A 1 101 ? 4.700 12.030 -5.958 1.00 92.94 101 TYR A C 1
ATOM 773 O O . TYR A 1 101 ? 4.077 12.414 -6.949 1.00 92.94 101 TYR A O 1
ATOM 781 N N . LEU A 1 102 ? 4.142 12.000 -4.742 1.00 95.12 102 LEU A N 1
ATOM 782 C CA . LEU A 1 102 ? 2.721 12.251 -4.469 1.00 95.12 102 LEU A CA 1
ATOM 783 C C . LEU A 1 102 ? 2.496 13.425 -3.504 1.00 95.12 102 LEU A C 1
ATOM 785 O O . LEU A 1 102 ? 1.489 14.135 -3.599 1.00 95.12 102 LEU A O 1
ATOM 789 N N . GLN A 1 103 ? 3.424 13.648 -2.577 1.00 93.38 103 GLN A N 1
ATOM 790 C CA . GLN A 1 103 ? 3.286 14.615 -1.493 1.00 93.38 103 GLN A CA 1
ATOM 791 C C . GLN A 1 103 ? 4.506 15.536 -1.421 1.00 93.38 103 GLN A C 1
ATOM 793 O O . GLN A 1 103 ? 5.630 15.103 -1.652 1.00 93.38 103 GLN A O 1
ATOM 798 N N . GLY A 1 104 ? 4.268 16.805 -1.080 1.00 90.06 104 GLY A N 1
ATOM 799 C CA . GLY A 1 104 ? 5.301 17.840 -1.034 1.00 90.06 104 GLY A CA 1
ATOM 800 C C . GLY A 1 104 ? 5.381 18.668 -2.316 1.00 90.06 104 GLY A C 1
ATOM 801 O O . GLY A 1 104 ? 4.508 18.598 -3.186 1.00 90.06 104 GLY A O 1
ATOM 802 N N . TRP A 1 105 ? 6.417 19.499 -2.409 1.00 88.31 105 TRP A N 1
ATOM 803 C CA . TRP A 1 105 ? 6.681 20.317 -3.596 1.00 88.31 105 TRP A CA 1
ATOM 804 C C . TRP A 1 105 ? 7.384 19.493 -4.690 1.00 88.31 105 TRP A C 1
ATOM 806 O O . TRP A 1 105 ? 7.279 19.806 -5.875 1.00 88.31 105 TRP A O 1
ATOM 816 N N . GLU A 1 106 ? 8.047 18.404 -4.301 1.00 88.69 106 GLU A N 1
ATOM 817 C CA . GLU A 1 106 ? 8.834 17.509 -5.148 1.00 88.69 106 GLU A CA 1
ATOM 818 C C . GLU A 1 106 ? 7.990 16.856 -6.245 1.00 88.69 106 GLU A C 1
ATOM 820 O O . GLU A 1 106 ? 8.471 16.673 -7.359 1.00 88.69 106 GLU A O 1
ATOM 825 N N . ARG A 1 107 ? 6.702 16.602 -5.988 1.00 90.00 107 ARG A N 1
ATOM 826 C CA . ARG A 1 107 ? 5.775 16.052 -6.991 1.00 90.00 107 ARG A CA 1
ATOM 827 C C . ARG A 1 107 ? 5.629 16.928 -8.241 1.00 90.00 107 ARG A C 1
ATOM 829 O O . ARG A 1 107 ? 5.177 16.446 -9.276 1.00 90.00 107 ARG A O 1
ATOM 836 N N . PHE A 1 108 ? 5.971 18.216 -8.145 1.00 89.31 108 PHE A N 1
ATOM 837 C CA . PHE A 1 108 ? 5.963 19.163 -9.264 1.00 89.31 108 PHE A CA 1
ATOM 838 C C . PHE A 1 108 ? 7.300 19.210 -10.022 1.00 89.31 108 PHE A C 1
ATOM 840 O O . PHE A 1 108 ? 7.401 19.912 -11.023 1.00 89.31 108 PHE A O 1
ATOM 847 N N . ALA A 1 109 ? 8.322 18.478 -9.567 1.00 86.06 109 ALA A N 1
ATOM 848 C CA . ALA A 1 109 ? 9.629 18.407 -10.220 1.00 86.06 109 ALA A CA 1
ATOM 849 C C . ALA A 1 109 ? 9.658 17.440 -11.418 1.00 86.06 109 ALA A C 1
ATOM 851 O O . ALA A 1 109 ? 10.644 17.409 -12.153 1.00 86.06 109 ALA A O 1
ATOM 852 N N . HIS A 1 110 ? 8.594 16.657 -11.617 1.00 83.75 110 HIS A N 1
ATOM 853 C CA . HIS A 1 110 ? 8.486 15.671 -12.689 1.00 83.75 110 HIS A CA 1
ATOM 854 C C . HIS A 1 110 ? 7.752 16.239 -13.911 1.00 83.75 110 HIS A C 1
ATOM 856 O O . HIS A 1 110 ? 6.804 17.013 -13.756 1.00 83.75 110 HIS A O 1
ATOM 862 N N . PRO A 1 111 ? 8.109 15.812 -15.134 1.00 82.88 111 PRO A N 1
ATOM 863 C CA . PRO A 1 111 ? 7.328 16.113 -16.325 1.00 82.88 111 PRO A CA 1
ATOM 864 C C . PRO A 1 111 ? 5.872 15.629 -16.209 1.00 82.88 111 PRO A C 1
ATOM 866 O O . PRO A 1 111 ? 5.597 14.524 -15.744 1.00 82.88 111 PRO A O 1
ATOM 869 N N . GLY A 1 112 ? 4.928 16.424 -16.712 1.00 86.19 112 GLY A N 1
ATOM 870 C CA . GLY A 1 112 ? 3.516 16.044 -16.809 1.00 86.19 112 GLY A CA 1
ATOM 871 C C . GLY A 1 112 ? 2.644 16.505 -15.639 1.00 86.19 112 GLY A C 1
ATOM 872 O O . GLY A 1 112 ? 2.988 17.415 -14.889 1.00 86.19 112 GLY A O 1
ATOM 873 N N . THR A 1 113 ? 1.446 15.925 -15.535 1.00 90.62 113 THR A N 1
ATOM 874 C CA . THR A 1 113 ? 0.468 16.321 -14.515 1.00 90.62 113 THR A CA 1
ATOM 875 C C . THR A 1 113 ? 0.804 15.668 -13.171 1.00 90.62 113 THR A C 1
ATOM 877 O O . THR A 1 113 ? 0.837 14.437 -13.100 1.00 90.62 113 THR A O 1
ATOM 880 N N . PRO A 1 114 ? 0.990 16.450 -12.092 1.00 93.12 114 PRO A N 1
ATOM 881 C CA . PRO A 1 114 ? 1.338 15.909 -10.783 1.00 93.12 114 PRO A CA 1
ATOM 882 C C . PRO A 1 114 ? 0.208 15.033 -10.230 1.00 93.12 114 PRO A C 1
ATOM 884 O O . PRO A 1 114 ? -0.980 15.350 -10.377 1.00 93.12 114 PRO A O 1
ATOM 887 N N . MET A 1 115 ? 0.583 13.941 -9.567 1.00 95.75 115 MET A N 1
ATOM 888 C CA . MET A 1 115 ? -0.328 13.079 -8.810 1.00 95.75 115 MET A CA 1
ATOM 889 C C . MET A 1 115 ? -0.304 13.463 -7.330 1.00 95.75 115 MET A C 1
ATOM 891 O O . MET A 1 115 ? 0.582 14.193 -6.888 1.00 95.75 115 MET A O 1
ATOM 895 N N . ALA A 1 116 ? -1.304 13.023 -6.570 1.00 96.25 116 ALA A N 1
ATOM 896 C CA . ALA A 1 116 ? -1.399 13.351 -5.153 1.00 96.25 116 ALA A CA 1
ATOM 897 C C . ALA A 1 116 ? -2.089 12.250 -4.352 1.00 96.25 116 ALA A C 1
ATOM 899 O O . ALA A 1 116 ? -2.786 11.413 -4.917 1.00 96.25 116 ALA A O 1
ATOM 900 N N . ILE A 1 117 ? -1.934 12.309 -3.031 1.00 96.44 117 ILE A N 1
ATOM 901 C CA . ILE A 1 117 ? -2.664 11.456 -2.083 1.00 96.44 117 ILE A CA 1
ATOM 902 C C . ILE A 1 117 ? -4.080 11.974 -1.778 1.00 96.44 117 ILE A C 1
ATOM 904 O O . ILE A 1 117 ? -4.822 11.326 -1.057 1.00 96.44 117 ILE A O 1
ATOM 908 N N . SER A 1 118 ? -4.472 13.139 -2.308 1.00 95.88 118 SER A N 1
ATOM 909 C CA . SER A 1 118 ? -5.797 13.732 -2.089 1.00 95.88 118 SER A CA 1
ATOM 910 C C . SER A 1 118 ? -6.315 14.519 -3.302 1.00 95.88 118 SER A C 1
ATOM 912 O O . SER A 1 118 ? -5.578 14.825 -4.249 1.00 95.88 118 SER A O 1
ATOM 914 N N . GLY A 1 119 ? -7.614 14.838 -3.284 1.00 96.31 119 GLY A N 1
ATOM 915 C CA . GLY A 1 119 ? -8.289 15.654 -4.299 1.00 96.31 119 GLY A CA 1
ATOM 916 C C . GLY A 1 119 ? -8.207 15.078 -5.719 1.00 96.31 119 GLY A C 1
ATOM 917 O O . GLY A 1 119 ? -8.062 13.875 -5.922 1.00 96.31 119 GLY A O 1
ATOM 918 N N . GLY A 1 120 ? -8.251 15.947 -6.735 1.00 96.69 120 GLY A N 1
ATOM 919 C CA . GLY A 1 120 ? -8.208 15.509 -8.138 1.00 96.69 120 GLY A CA 1
ATOM 920 C C . GLY A 1 120 ? -6.905 14.799 -8.541 1.00 96.69 120 GLY A C 1
ATOM 921 O O . GLY A 1 120 ? -6.887 14.059 -9.521 1.00 96.69 120 GLY A O 1
ATOM 922 N N . GLY A 1 121 ? -5.807 15.000 -7.800 1.00 96.81 121 GLY A N 1
ATOM 923 C CA . GLY A 1 121 ? -4.562 14.252 -8.009 1.00 96.81 121 GLY A CA 1
ATOM 924 C C . GLY A 1 121 ? -4.674 12.785 -7.606 1.00 96.81 121 GLY A C 1
ATOM 925 O O . GLY A 1 121 ? -4.142 11.936 -8.319 1.00 96.81 121 GLY A O 1
ATOM 926 N N . LEU A 1 122 ? -5.417 12.493 -6.536 1.00 98.00 122 LEU A N 1
ATOM 927 C CA . LEU A 1 122 ? -5.738 11.127 -6.127 1.00 98.00 122 LEU A CA 1
ATOM 928 C C . LEU A 1 122 ? -6.653 10.438 -7.137 1.00 98.00 122 LEU A C 1
ATOM 930 O O . LEU A 1 122 ? -6.428 9.283 -7.486 1.00 98.00 122 LEU A O 1
ATOM 934 N N . GLU A 1 123 ? -7.659 11.144 -7.651 1.00 97.94 123 GLU A N 1
ATOM 935 C CA . GLU A 1 123 ? -8.556 10.573 -8.658 1.00 97.94 123 GLU A CA 1
ATOM 936 C C . GLU A 1 123 ? -7.778 10.148 -9.914 1.00 97.94 123 GLU A C 1
ATOM 938 O O . GLU A 1 123 ? -7.906 9.014 -10.379 1.00 97.94 123 GLU A O 1
ATOM 943 N N . ARG A 1 124 ? -6.900 11.025 -10.425 1.00 97.38 124 ARG A N 1
ATOM 944 C CA . ARG A 1 124 ? -6.017 10.702 -11.558 1.00 97.38 124 ARG A CA 1
ATOM 945 C C . ARG A 1 124 ? -5.095 9.524 -11.255 1.00 97.38 124 ARG A C 1
ATOM 947 O O . ARG A 1 124 ? -4.922 8.659 -12.112 1.00 97.38 124 ARG A O 1
ATOM 954 N N . LEU A 1 125 ? -4.518 9.484 -10.054 1.00 97.56 125 LEU A N 1
ATOM 955 C CA . LEU A 1 125 ? -3.652 8.397 -9.603 1.00 97.56 125 LEU A CA 1
ATOM 956 C C . LEU A 1 125 ? -4.394 7.055 -9.593 1.00 97.56 125 LEU A C 1
ATOM 958 O O . LEU A 1 125 ? -3.902 6.078 -10.158 1.00 97.56 125 LEU A O 1
ATOM 962 N N . ASN A 1 126 ? -5.592 7.022 -9.006 1.00 97.94 126 ASN A N 1
ATOM 963 C CA . ASN A 1 126 ? -6.426 5.827 -8.928 1.00 97.94 126 ASN A CA 1
ATOM 964 C C . ASN A 1 126 ? -6.850 5.341 -10.321 1.00 97.94 126 ASN A C 1
ATOM 966 O O . ASN A 1 126 ? -6.672 4.165 -10.636 1.00 97.94 126 ASN A O 1
ATOM 970 N N . ARG A 1 127 ? -7.270 6.254 -11.207 1.00 97.62 127 ARG A N 1
ATOM 971 C CA . ARG A 1 127 ? -7.558 5.925 -12.614 1.00 97.62 127 ARG A CA 1
ATOM 972 C C . ARG A 1 127 ? -6.341 5.361 -13.349 1.00 97.62 127 ARG A C 1
ATOM 974 O O . ARG A 1 127 ? -6.483 4.428 -14.130 1.00 97.62 127 ARG A O 1
ATOM 981 N N . ALA A 1 128 ? -5.147 5.906 -13.112 1.00 96.75 128 ALA A N 1
ATOM 982 C CA . ALA A 1 128 ? -3.931 5.441 -13.775 1.00 96.75 128 ALA A CA 1
ATOM 983 C C . ALA A 1 128 ? -3.517 4.031 -13.318 1.00 96.75 128 ALA A C 1
ATOM 985 O O . ALA A 1 128 ? -3.156 3.193 -14.153 1.00 96.75 128 ALA A O 1
ATOM 986 N N . ARG A 1 129 ? -3.567 3.755 -12.005 1.00 95.56 129 ARG A N 1
ATOM 987 C CA . ARG A 1 129 ? -3.182 2.445 -11.451 1.00 95.56 129 ARG A CA 1
ATOM 988 C C . ARG A 1 129 ? -4.230 1.362 -11.705 1.00 95.56 129 ARG A C 1
ATOM 990 O O . ARG A 1 129 ? -3.849 0.209 -11.885 1.00 95.56 129 ARG A O 1
ATOM 997 N N . ALA A 1 130 ? -5.508 1.730 -11.799 1.00 96.31 130 ALA A N 1
ATOM 998 C CA . ALA A 1 130 ? -6.613 0.866 -12.212 1.00 96.31 130 ALA A CA 1
ATOM 999 C C . ALA A 1 130 ? -6.674 -0.492 -11.476 1.00 96.31 130 ALA A C 1
ATOM 1001 O O . ALA A 1 130 ? -6.870 -1.541 -12.089 1.00 96.31 130 ALA A O 1
ATOM 1002 N N . GLY A 1 131 ? -6.472 -0.476 -10.155 1.00 94.25 131 GLY A N 1
ATOM 1003 C CA . GLY A 1 131 ? -6.467 -1.675 -9.301 1.00 94.25 131 GLY A CA 1
ATOM 1004 C C . GLY A 1 131 ? -5.100 -2.302 -9.037 1.00 94.25 131 GLY A C 1
ATOM 1005 O O . GLY A 1 131 ? -4.995 -3.191 -8.196 1.00 94.25 131 GLY A O 1
ATOM 1006 N N . MET A 1 132 ? -4.038 -1.799 -9.668 1.00 96.50 132 MET A N 1
ATOM 1007 C CA . MET A 1 132 ? -2.670 -2.125 -9.269 1.00 96.50 132 MET A CA 1
ATOM 1008 C C . MET A 1 132 ? -2.399 -1.635 -7.837 1.00 96.50 132 MET A C 1
ATOM 1010 O O . MET A 1 132 ? -2.773 -0.511 -7.467 1.00 96.50 132 MET A O 1
ATOM 1014 N N . GLY A 1 133 ? -1.724 -2.464 -7.036 1.00 96.88 133 GLY A N 1
ATOM 1015 C CA . GLY A 1 133 ? -1.280 -2.070 -5.700 1.00 96.88 133 GLY A CA 1
ATOM 1016 C C . GLY A 1 133 ? -0.346 -0.868 -5.769 1.00 96.88 133 GLY A C 1
ATOM 1017 O O . GLY A 1 133 ? 0.507 -0.800 -6.650 1.00 96.88 133 GLY A O 1
ATOM 1018 N N . LEU A 1 134 ? -0.505 0.096 -4.866 1.00 97.56 134 LEU A N 1
ATOM 1019 C CA . LEU A 1 134 ? 0.382 1.256 -4.772 1.00 97.56 134 LEU A CA 1
ATOM 1020 C C . LEU A 1 134 ? 1.034 1.253 -3.399 1.00 97.56 134 LEU A C 1
ATOM 1022 O O . LEU A 1 134 ? 0.353 1.453 -2.401 1.00 97.56 134 LEU A O 1
ATOM 1026 N N . HIS A 1 135 ? 2.327 0.962 -3.355 1.00 96.56 135 HIS A N 1
ATOM 1027 C CA . HIS A 1 135 ? 3.099 0.816 -2.132 1.00 96.56 135 HIS A CA 1
ATOM 1028 C C . HIS A 1 135 ? 4.029 2.023 -1.996 1.00 96.56 135 HIS A C 1
ATOM 1030 O O . HIS A 1 135 ? 4.806 2.312 -2.906 1.00 96.56 135 HIS A O 1
ATOM 1036 N N . VAL A 1 136 ? 3.939 2.763 -0.895 1.00 95.56 136 VAL A N 1
ATOM 1037 C CA . VAL A 1 136 ? 4.655 4.035 -0.743 1.00 95.56 136 VAL A CA 1
ATOM 1038 C C . VAL A 1 136 ? 5.558 4.027 0.482 1.00 95.56 136 VAL A C 1
ATOM 1040 O O . VAL A 1 136 ? 5.158 3.565 1.549 1.00 95.56 136 VAL A O 1
ATOM 1043 N N . TRP A 1 137 ? 6.774 4.551 0.306 1.00 91.06 137 TRP A N 1
ATOM 1044 C CA . TRP A 1 137 ? 7.788 4.715 1.351 1.00 91.06 137 TRP A CA 1
ATOM 1045 C C . TRP A 1 137 ? 8.386 6.139 1.322 1.00 91.06 137 TRP A C 1
ATOM 1047 O O . TRP A 1 137 ? 8.472 6.734 0.254 1.00 91.06 137 TRP A O 1
ATOM 1057 N N . PRO A 1 138 ? 8.857 6.711 2.438 1.00 90.06 138 PRO A N 1
ATOM 1058 C CA . PRO A 1 138 ? 8.483 6.330 3.793 1.00 90.06 138 PRO A CA 1
ATOM 1059 C C . PRO A 1 138 ? 6.987 6.594 4.037 1.00 90.06 138 PRO A C 1
ATOM 1061 O O . PRO A 1 138 ? 6.367 7.395 3.334 1.00 90.06 138 PRO A O 1
ATOM 1064 N N . ALA A 1 139 ? 6.423 5.934 5.045 1.00 91.62 139 ALA A N 1
ATOM 1065 C CA . ALA A 1 139 ? 5.055 6.146 5.507 1.00 91.62 139 ALA A CA 1
ATOM 1066 C C . ALA A 1 139 ? 5.063 6.794 6.907 1.00 91.62 139 ALA A C 1
ATOM 1068 O O . ALA A 1 139 ? 5.091 6.065 7.905 1.00 91.62 139 ALA A O 1
ATOM 1069 N N . PRO A 1 140 ? 5.110 8.139 6.987 1.00 91.75 140 PRO A N 1
ATOM 1070 C CA . PRO A 1 140 ? 5.109 8.862 8.257 1.00 91.75 140 PRO A CA 1
ATOM 1071 C C . PRO A 1 140 ? 3.736 8.774 8.940 1.00 91.75 140 PRO A C 1
ATOM 1073 O O . PRO A 1 140 ? 2.704 8.744 8.262 1.00 91.75 140 PRO A O 1
ATOM 1076 N N . LEU A 1 141 ? 3.723 8.758 10.276 1.00 92.88 141 LEU A N 1
ATOM 1077 C CA . LEU A 1 141 ? 2.502 8.563 11.068 1.00 92.88 141 LEU A CA 1
ATOM 1078 C C . LEU A 1 141 ? 1.451 9.653 10.810 1.00 92.88 141 LEU A C 1
ATOM 1080 O O . LEU A 1 141 ? 0.258 9.364 10.800 1.00 92.88 141 LEU A O 1
ATOM 1084 N N . GLU A 1 142 ? 1.874 10.888 10.530 1.00 93.94 142 GLU A N 1
ATOM 1085 C CA . GLU A 1 142 ? 0.985 12.026 10.258 1.00 93.94 142 GLU A CA 1
ATOM 1086 C C . GLU A 1 142 ? 0.159 11.847 8.978 1.00 93.94 142 GLU A C 1
ATOM 1088 O O . GLU A 1 142 ? -0.878 12.485 8.812 1.00 93.94 142 GLU A O 1
ATOM 1093 N N . LEU A 1 143 ? 0.628 11.010 8.048 1.00 94.94 143 LEU A N 1
ATOM 1094 C CA . LEU A 1 143 ? -0.047 10.761 6.775 1.00 94.94 143 LEU A CA 1
ATOM 1095 C C . LEU A 1 143 ? -0.675 9.370 6.696 1.00 94.94 143 LEU A C 1
ATOM 1097 O O . LEU A 1 143 ? -1.432 9.128 5.755 1.00 94.94 143 LEU A O 1
ATOM 1101 N N . GLU A 1 144 ? -0.409 8.485 7.663 1.00 95.19 144 GLU A N 1
ATOM 1102 C CA . GLU A 1 144 ? -0.822 7.077 7.655 1.00 95.19 144 GLU A CA 1
ATOM 1103 C C . GLU A 1 144 ? -2.319 6.921 7.348 1.00 95.19 144 GLU A C 1
ATOM 1105 O O . GLU A 1 144 ? -2.673 6.280 6.355 1.00 95.19 144 GLU A O 1
ATOM 1110 N N . ALA A 1 145 ? -3.190 7.588 8.113 1.00 94.12 145 ALA A N 1
ATOM 1111 C CA . ALA A 1 145 ? -4.636 7.540 7.891 1.00 94.12 145 ALA A CA 1
ATOM 1112 C C . ALA A 1 145 ? -5.019 8.013 6.479 1.00 94.12 145 ALA A C 1
ATOM 1114 O O . ALA A 1 145 ? -5.687 7.291 5.744 1.00 94.12 145 ALA A O 1
ATOM 1115 N N . SER A 1 146 ? -4.536 9.189 6.064 1.00 95.19 146 SER A N 1
ATOM 1116 C CA . SER A 1 146 ? -4.870 9.768 4.753 1.00 95.19 146 SER A CA 1
ATOM 1117 C C . SER A 1 146 ? -4.406 8.904 3.577 1.00 95.19 146 SER A C 1
ATOM 1119 O O . SER A 1 146 ? -5.082 8.817 2.554 1.00 95.19 146 SER A O 1
ATOM 1121 N N . MET A 1 147 ? -3.261 8.232 3.712 1.00 96.88 147 MET A N 1
ATOM 1122 C CA . MET A 1 147 ? -2.716 7.373 2.669 1.00 96.88 147 MET A CA 1
ATOM 1123 C C . MET A 1 147 ? -3.457 6.029 2.607 1.00 96.88 147 MET A C 1
ATOM 1125 O O . MET A 1 147 ? -3.780 5.568 1.511 1.00 96.88 147 MET A O 1
ATOM 1129 N N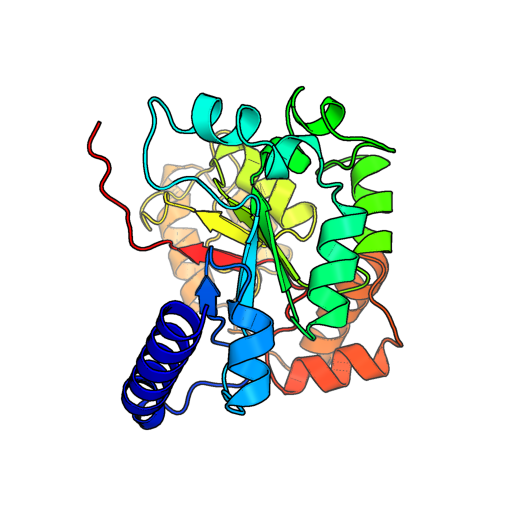 . LEU A 1 148 ? -3.801 5.430 3.753 1.00 96.31 148 LEU A N 1
ATOM 1130 C CA . LEU A 1 148 ? -4.657 4.238 3.793 1.00 96.31 148 LEU A CA 1
ATOM 1131 C C . LEU A 1 148 ? -6.044 4.535 3.209 1.00 96.31 148 LEU A C 1
ATOM 1133 O O . LEU A 1 148 ? -6.531 3.784 2.362 1.00 96.31 148 LEU A O 1
ATOM 1137 N N . GLU A 1 149 ? -6.644 5.667 3.585 1.00 94.25 149 GLU A N 1
ATOM 1138 C CA . GLU A 1 149 ? -7.898 6.166 3.013 1.00 94.25 149 GLU A CA 1
ATOM 1139 C C . GLU A 1 149 ? -7.764 6.420 1.504 1.00 94.25 149 GLU A C 1
ATOM 1141 O O . GLU A 1 149 ? -8.682 6.114 0.753 1.00 94.25 149 GLU A O 1
ATOM 1146 N N . ALA A 1 150 ? -6.612 6.875 1.009 1.00 96.44 150 ALA A N 1
ATOM 1147 C CA . ALA A 1 150 ? -6.335 7.003 -0.425 1.00 96.44 150 ALA A CA 1
ATOM 1148 C C . ALA A 1 150 ? -6.174 5.650 -1.159 1.00 96.44 150 ALA A C 1
ATOM 1150 O O . ALA A 1 150 ? -6.075 5.615 -2.391 1.00 96.44 150 ALA A O 1
ATOM 1151 N N . GLY A 1 151 ? -6.164 4.530 -0.429 1.00 96.56 151 GLY A N 1
ATOM 1152 C CA . GLY A 1 151 ? -5.965 3.191 -0.977 1.00 96.56 151 GLY A CA 1
ATOM 1153 C C . GLY A 1 151 ? -4.501 2.868 -1.275 1.00 96.56 151 GLY A C 1
ATOM 1154 O O . GLY A 1 151 ? -4.217 2.118 -2.214 1.00 96.56 151 GLY A O 1
ATOM 1155 N N . ILE A 1 152 ? -3.584 3.482 -0.529 1.00 97.88 152 ILE A N 1
ATOM 1156 C CA . ILE A 1 152 ? -2.137 3.311 -0.640 1.00 97.88 152 ILE A CA 1
ATOM 1157 C C . ILE A 1 152 ? -1.678 2.339 0.448 1.00 97.88 152 ILE A C 1
ATOM 1159 O O . ILE A 1 152 ? -1.977 2.524 1.625 1.00 97.88 152 ILE A O 1
ATOM 1163 N N . SER A 1 153 ? -0.922 1.317 0.058 1.00 97.44 153 SER A N 1
ATOM 1164 C CA . SER A 1 153 ? -0.193 0.471 0.997 1.00 97.44 153 SER A CA 1
ATOM 1165 C C . SER A 1 153 ? 1.066 1.183 1.477 1.00 97.44 153 SER A C 1
ATOM 1167 O O . SER A 1 153 ? 1.789 1.815 0.707 1.00 97.44 153 SER A O 1
ATOM 1169 N N . LEU A 1 154 ? 1.347 1.058 2.759 1.00 95.81 154 LEU A N 1
ATOM 1170 C CA . LEU A 1 154 ? 2.379 1.790 3.464 1.00 95.81 154 LEU A CA 1
ATOM 1171 C C . LEU A 1 154 ? 3.562 0.883 3.742 1.00 95.81 154 LEU A C 1
ATOM 1173 O O . LEU A 1 154 ? 3.395 -0.169 4.348 1.00 95.81 154 LEU A O 1
ATOM 1177 N N . ILE A 1 155 ? 4.753 1.304 3.332 1.00 93.19 155 ILE A N 1
ATOM 1178 C CA . ILE A 1 155 ? 6.009 0.691 3.756 1.00 93.19 155 ILE A CA 1
ATOM 1179 C C . ILE A 1 155 ? 6.561 1.588 4.865 1.00 93.19 155 ILE A C 1
ATOM 1181 O O . ILE A 1 155 ? 7.039 2.695 4.594 1.00 93.19 155 ILE A O 1
ATOM 1185 N N . SER A 1 156 ? 6.420 1.139 6.112 1.00 89.75 156 SER A N 1
ATOM 1186 C CA . SER A 1 156 ? 6.724 1.941 7.298 1.00 89.75 156 SER A CA 1
ATOM 1187 C C . SER A 1 156 ? 7.854 1.336 8.126 1.00 89.75 156 SER A C 1
ATOM 1189 O O . SER A 1 156 ? 7.948 0.116 8.287 1.00 89.75 156 SER A O 1
ATOM 1191 N N . ASP A 1 157 ? 8.675 2.221 8.690 1.00 86.12 157 ASP A N 1
ATOM 1192 C CA . ASP A 1 157 ? 9.629 1.892 9.750 1.00 86.12 157 ASP A CA 1
ATOM 1193 C C . ASP A 1 157 ? 8.954 1.974 11.147 1.00 86.12 157 ASP A C 1
ATOM 1195 O O . ASP A 1 157 ? 9.481 1.451 12.128 1.00 86.12 157 ASP A O 1
ATOM 1199 N N . HIS A 1 158 ? 7.754 2.564 11.257 1.00 87.56 158 HIS A N 1
ATOM 1200 C CA . HIS A 1 158 ? 7.010 2.723 12.514 1.00 87.56 158 HIS A CA 1
ATOM 1201 C C . HIS A 1 158 ? 6.160 1.489 12.847 1.00 87.56 158 HIS A C 1
ATOM 1203 O O . HIS A 1 158 ? 4.937 1.567 12.892 1.00 87.56 158 HIS A O 1
ATOM 1209 N N . MET A 1 159 ? 6.778 0.337 13.090 1.00 87.38 159 MET A N 1
ATOM 1210 C CA . MET A 1 159 ? 6.049 -0.922 13.345 1.00 87.38 159 MET A CA 1
ATOM 1211 C C . MET A 1 159 ? 5.910 -1.289 14.827 1.00 87.38 159 MET A C 1
ATOM 1213 O O . MET A 1 159 ? 5.631 -2.442 15.148 1.00 87.38 159 MET A O 1
ATOM 1217 N N . ASP A 1 160 ? 6.118 -0.327 15.727 1.00 87.69 160 ASP A N 1
ATOM 1218 C CA . ASP A 1 160 ? 5.921 -0.531 17.160 1.00 87.69 160 ASP A CA 1
ATOM 1219 C C . ASP A 1 160 ? 4.431 -0.803 17.462 1.00 87.69 160 ASP A C 1
ATOM 1221 O O . ASP A 1 160 ? 3.590 0.073 17.219 1.00 87.69 160 ASP A O 1
ATOM 1225 N N . PRO A 1 161 ? 4.086 -1.995 17.991 1.00 85.12 161 PRO A N 1
ATOM 1226 C CA . PRO A 1 161 ? 2.708 -2.360 18.288 1.00 85.12 161 PRO A CA 1
ATOM 1227 C C . PRO A 1 161 ? 2.111 -1.599 19.476 1.00 85.12 161 PRO A C 1
ATOM 1229 O O . PRO A 1 161 ? 0.908 -1.701 19.694 1.00 85.12 161 PRO A O 1
ATOM 1232 N N . SER A 1 162 ? 2.921 -0.860 20.241 1.00 88.31 162 SER A N 1
ATOM 1233 C CA . SER A 1 162 ? 2.465 -0.026 21.359 1.00 88.31 162 SER A CA 1
ATOM 1234 C C . SER A 1 162 ? 1.993 1.370 20.934 1.00 88.31 162 SER A C 1
ATOM 1236 O O . SER A 1 162 ? 1.435 2.113 21.742 1.00 88.31 162 SER A O 1
ATOM 1238 N N . VAL A 1 163 ? 2.166 1.736 19.659 1.00 91.12 163 VAL A N 1
ATOM 1239 C CA . VAL A 1 163 ? 1.641 2.991 19.112 1.00 91.12 163 VAL A CA 1
ATOM 1240 C C . VAL A 1 163 ? 0.170 2.799 18.749 1.00 91.12 163 VAL A C 1
ATOM 1242 O O . VAL A 1 163 ? -0.162 2.326 17.664 1.00 91.12 163 VAL A O 1
ATOM 1245 N N . PHE A 1 164 ? -0.715 3.181 19.667 1.00 92.75 164 PHE A N 1
ATOM 1246 C CA . PHE A 1 164 ? -2.169 3.037 19.518 1.00 92.75 164 PHE A CA 1
ATOM 1247 C C . PHE A 1 164 ? -2.856 4.263 18.913 1.00 92.75 164 PHE A C 1
ATOM 1249 O O . PHE A 1 164 ? -3.979 4.159 18.422 1.00 92.75 164 PHE A O 1
ATOM 1256 N N . SER A 1 165 ? -2.185 5.411 18.929 1.00 92.88 165 SER A N 1
ATOM 1257 C CA . SER A 1 165 ? -2.727 6.701 18.506 1.00 92.88 165 SER A CA 1
ATOM 1258 C C . SER A 1 165 ? -1.869 7.292 17.400 1.00 92.88 165 SER A C 1
ATOM 1260 O O . SER A 1 165 ? -0.641 7.304 17.494 1.00 92.88 165 SER A O 1
ATOM 1262 N N . LEU A 1 166 ? -2.519 7.788 16.354 1.00 92.62 166 LEU A N 1
ATOM 1263 C CA . LEU A 1 166 ? -1.871 8.612 15.344 1.00 92.62 166 LEU A CA 1
ATOM 1264 C C . LEU A 1 166 ? -1.716 10.058 15.857 1.00 92.62 166 LEU A C 1
ATOM 1266 O O . LEU A 1 166 ? -2.446 10.467 16.764 1.00 92.62 166 LEU A O 1
ATOM 1270 N N . PRO A 1 167 ? -0.800 10.861 15.279 1.00 91.44 167 PRO A N 1
ATOM 1271 C CA . PRO A 1 167 ? -0.593 12.255 15.684 1.00 91.44 167 PRO A CA 1
ATOM 1272 C C . PRO A 1 167 ? -1.835 13.153 15.578 1.00 91.44 167 PRO A C 1
ATOM 1274 O O . PRO A 1 167 ? -1.907 14.179 16.248 1.00 91.44 167 PRO A O 1
ATOM 1277 N N . ASP A 1 168 ? -2.814 12.783 14.747 1.00 87.12 168 ASP A N 1
ATOM 1278 C CA . ASP A 1 168 ? -4.100 13.478 14.609 1.00 87.12 168 ASP A CA 1
ATOM 1279 C C . ASP A 1 168 ? -5.148 13.049 15.657 1.00 87.12 168 ASP A C 1
ATOM 1281 O O . ASP A 1 168 ? -6.279 13.533 15.637 1.00 87.12 168 ASP A O 1
ATOM 1285 N N . GLY A 1 169 ? -4.776 12.156 16.579 1.00 87.50 169 GLY A N 1
ATOM 1286 C CA . GLY A 1 169 ? -5.622 11.648 17.653 1.00 87.50 169 GLY A CA 1
ATOM 1287 C C . GLY A 1 169 ? -6.485 10.446 17.269 1.00 87.50 169 GLY A C 1
ATOM 1288 O O . GLY A 1 169 ? -7.106 9.867 18.165 1.00 87.50 169 GLY A O 1
ATOM 1289 N N . LYS A 1 170 ? -6.505 10.030 15.994 1.00 88.94 170 LYS A N 1
ATOM 1290 C CA . LYS A 1 170 ? -7.234 8.832 15.548 1.00 88.94 170 LYS A CA 1
ATOM 1291 C C . LYS A 1 170 ? -6.575 7.556 16.061 1.00 88.94 170 LYS A C 1
ATOM 1293 O O . LYS A 1 170 ? -5.371 7.520 16.333 1.00 88.94 170 LYS A O 1
ATOM 1298 N N . ALA A 1 171 ? -7.352 6.481 16.140 1.00 92.94 171 ALA A N 1
ATOM 1299 C CA . ALA A 1 171 ? -6.802 5.185 16.491 1.00 92.94 171 ALA A CA 1
ATOM 1300 C C . ALA A 1 171 ? -5.962 4.591 15.356 1.00 92.94 171 ALA A C 1
ATOM 1302 O O . ALA A 1 171 ? -6.333 4.623 14.180 1.00 92.94 171 ALA A O 1
ATOM 1303 N N . ARG A 1 172 ? -4.824 4.006 15.725 1.00 94.06 172 ARG A N 1
ATOM 1304 C CA . ARG A 1 172 ? -3.919 3.347 14.794 1.00 94.06 172 ARG A CA 1
ATOM 1305 C C . ARG A 1 172 ? -4.254 1.865 14.683 1.00 94.06 172 ARG A C 1
ATOM 1307 O O . ARG A 1 172 ? -4.008 1.088 15.601 1.00 94.06 172 ARG A O 1
ATOM 1314 N N . TRP A 1 173 ? -4.760 1.453 13.525 1.00 94.88 173 TRP A N 1
ATOM 1315 C CA . TRP A 1 173 ? -5.044 0.050 13.235 1.00 94.88 173 TRP A CA 1
ATOM 1316 C C . TRP A 1 173 ? -4.054 -0.527 12.221 1.00 94.88 173 TRP A C 1
ATOM 1318 O O . TRP A 1 173 ? -4.108 -0.220 11.032 1.00 94.88 173 TRP A O 1
ATOM 1328 N N . MET A 1 174 ? -3.164 -1.413 12.678 1.00 93.19 174 MET A N 1
ATOM 1329 C CA . MET A 1 174 ? -2.058 -1.937 11.861 1.00 93.19 174 MET A CA 1
ATOM 1330 C C . MET A 1 174 ? -2.452 -3.036 10.859 1.00 93.19 174 MET A C 1
ATOM 1332 O O . MET A 1 174 ? -1.613 -3.486 10.079 1.00 93.19 174 MET A O 1
ATOM 1336 N N . ARG A 1 175 ? -3.711 -3.494 10.859 1.00 94.19 175 ARG A N 1
ATOM 1337 C CA . ARG A 1 175 ? -4.198 -4.588 9.995 1.00 94.19 175 ARG A CA 1
ATOM 1338 C C . ARG A 1 175 ? -5.345 -4.143 9.071 1.00 94.19 175 ARG A C 1
ATOM 1340 O O . ARG A 1 175 ? -6.348 -4.847 8.982 1.00 94.19 175 ARG A O 1
ATOM 1347 N N . PRO A 1 176 ? -5.233 -3.003 8.357 1.00 94.00 176 PRO A N 1
ATOM 1348 C CA . PRO A 1 176 ? -6.365 -2.371 7.666 1.00 94.00 176 PRO A CA 1
ATOM 1349 C C . PRO A 1 176 ? -7.057 -3.270 6.638 1.00 94.00 176 PRO A C 1
ATOM 1351 O O . PRO A 1 176 ? -8.266 -3.162 6.463 1.00 94.00 176 PRO A O 1
ATOM 1354 N N . ALA A 1 177 ? -6.316 -4.171 5.989 1.00 93.62 177 ALA A N 1
ATOM 1355 C CA . ALA A 1 177 ? -6.880 -5.084 5.001 1.00 93.62 177 ALA A CA 1
ATOM 1356 C C . ALA A 1 177 ? -6.915 -6.555 5.439 1.00 93.62 177 ALA A C 1
ATOM 1358 O O . ALA A 1 177 ? -7.818 -7.279 5.034 1.00 93.62 177 ALA A O 1
ATOM 1359 N N . SER A 1 178 ? -5.966 -7.017 6.260 1.00 93.62 178 SER A N 1
ATOM 1360 C CA . SER A 1 178 ? -5.937 -8.413 6.725 1.00 93.62 178 SER A CA 1
ATOM 1361 C C . SER A 1 178 ? -6.909 -8.696 7.871 1.00 93.62 178 SER A C 1
ATOM 1363 O O . SER A 1 178 ? -7.263 -9.853 8.069 1.00 93.62 178 SER A O 1
ATOM 1365 N N . GLN A 1 179 ? -7.339 -7.674 8.609 1.00 95.88 179 GLN A N 1
ATOM 1366 C CA . GLN A 1 179 ? -8.380 -7.757 9.634 1.00 95.88 179 GLN A CA 1
ATOM 1367 C C . GLN A 1 179 ? -9.105 -6.400 9.677 1.00 95.88 179 GLN A C 1
ATOM 1369 O O . GLN A 1 179 ? -8.787 -5.554 10.509 1.00 95.88 179 GLN A O 1
ATOM 1374 N N . PRO A 1 180 ? -9.981 -6.112 8.703 1.00 94.75 180 PRO A N 1
ATOM 1375 C CA . PRO A 1 180 ? -10.610 -4.801 8.563 1.00 94.75 180 PRO A CA 1
ATOM 1376 C C . PRO A 1 180 ? -11.528 -4.486 9.750 1.00 94.75 180 PRO A C 1
ATOM 1378 O O . PRO A 1 180 ? -12.284 -5.344 10.199 1.00 94.75 180 PRO A O 1
ATOM 1381 N N . LEU A 1 181 ? -11.507 -3.234 10.213 1.00 94.94 181 LEU A N 1
ATOM 1382 C CA . LEU A 1 181 ? -12.487 -2.741 11.182 1.00 94.94 181 LEU A CA 1
ATOM 1383 C C . LEU A 1 181 ? -13.857 -2.579 10.512 1.00 94.94 181 LEU A C 1
ATOM 1385 O O . LEU A 1 181 ? -13.937 -2.057 9.394 1.00 94.94 181 LEU A O 1
ATOM 1389 N N . ASP A 1 182 ? -14.919 -2.968 11.212 1.00 93.19 182 ASP A N 1
ATOM 1390 C CA . ASP A 1 182 ? -16.278 -2.534 10.891 1.00 93.19 182 ASP A CA 1
ATOM 1391 C C . ASP A 1 182 ? -16.568 -1.128 11.455 1.00 93.19 182 ASP A C 1
ATOM 1393 O O . ASP A 1 182 ? -15.730 -0.508 12.119 1.00 93.19 182 ASP A O 1
ATOM 1397 N N . ASP A 1 183 ? -17.748 -0.595 11.136 1.00 91.88 183 ASP A N 1
ATOM 1398 C CA . ASP A 1 183 ? -18.136 0.764 11.520 1.00 91.88 183 ASP A CA 1
ATOM 1399 C C . ASP A 1 183 ? -18.331 0.909 13.036 1.00 91.88 183 ASP A C 1
ATOM 1401 O O . ASP A 1 183 ? -18.050 1.972 13.593 1.00 91.88 183 ASP A O 1
ATOM 1405 N N . GLU A 1 184 ? -18.765 -0.158 13.714 1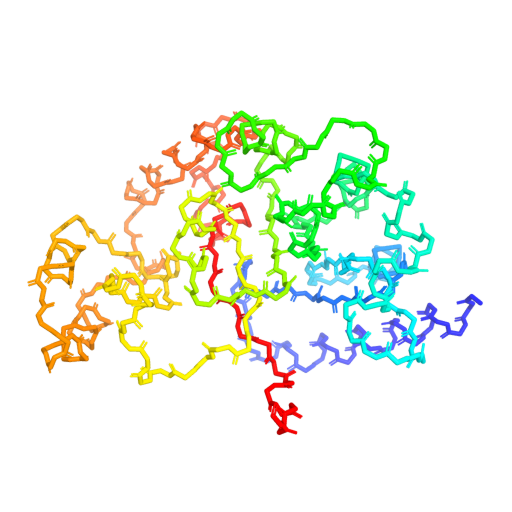.00 94.62 184 GLU A N 1
ATOM 1406 C CA . GLU A 1 184 ? -18.932 -0.171 15.168 1.00 94.62 184 GLU A CA 1
ATOM 1407 C C . GLU A 1 184 ? -17.571 -0.043 15.856 1.00 94.62 184 GLU A C 1
ATOM 1409 O O . GLU A 1 184 ? -17.366 0.852 16.680 1.00 94.62 184 GLU A O 1
ATOM 1414 N N . TRP A 1 185 ? -16.612 -0.885 15.472 1.00 96.00 185 TRP A N 1
ATOM 1415 C CA . TRP A 1 185 ? -15.256 -0.851 16.004 1.00 96.00 185 TRP A CA 1
ATOM 1416 C C . TRP A 1 185 ? -14.532 0.445 15.683 1.00 96.00 185 TRP A C 1
ATOM 1418 O O . TRP A 1 185 ? -13.850 0.992 16.552 1.00 96.00 1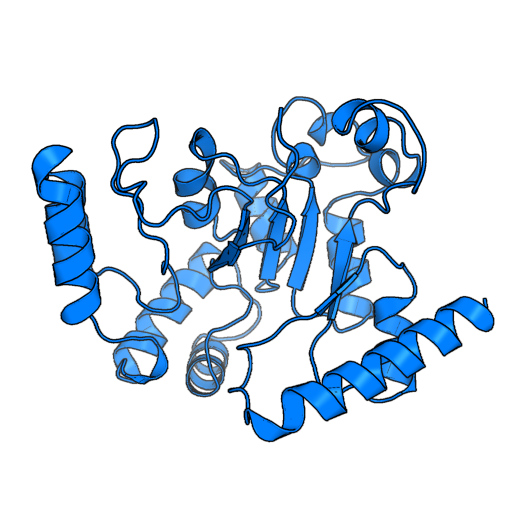85 TRP A O 1
ATOM 1428 N N . ARG A 1 186 ? -14.701 0.969 14.465 1.00 93.19 186 ARG A N 1
ATOM 1429 C CA . ARG A 1 186 ? -14.151 2.274 14.093 1.00 93.19 186 ARG A CA 1
ATOM 1430 C C . ARG A 1 186 ? -14.696 3.373 15.004 1.00 93.19 186 ARG A C 1
ATOM 1432 O O . ARG A 1 186 ? -13.910 4.127 15.567 1.00 93.19 186 ARG A O 1
ATOM 1439 N N . GLY A 1 187 ? -16.012 3.409 15.224 1.00 93.31 187 GLY A N 1
ATOM 1440 C CA . GLY A 1 187 ? -16.645 4.374 16.124 1.00 93.31 187 GLY A CA 1
ATOM 1441 C C . GLY A 1 187 ? -16.180 4.245 17.578 1.00 93.31 187 GLY A C 1
ATOM 1442 O O . GLY A 1 187 ? -15.884 5.254 18.219 1.00 93.31 187 GLY A O 1
ATOM 1443 N N . ARG A 1 188 ? -16.060 3.012 18.093 1.00 95.62 188 ARG A N 1
ATOM 1444 C CA . ARG A 1 188 ? -15.541 2.743 19.447 1.00 95.62 188 ARG A CA 1
ATOM 1445 C C . ARG A 1 188 ? -14.107 3.242 19.611 1.00 95.62 188 ARG A C 1
ATOM 1447 O O . ARG A 1 188 ? -13.801 3.880 20.611 1.00 95.62 188 ARG A O 1
ATOM 1454 N N . LEU A 1 189 ? -13.241 2.958 18.640 1.00 95.12 189 LEU A N 1
ATOM 1455 C CA . LEU A 1 189 ? -11.828 3.327 18.684 1.00 95.12 189 LEU A CA 1
ATOM 1456 C C . LEU A 1 189 ? -11.607 4.837 18.533 1.00 95.12 189 LEU A C 1
ATOM 1458 O O . LEU A 1 189 ? -10.819 5.410 19.285 1.00 95.12 189 LEU A O 1
ATOM 1462 N N . ASP A 1 190 ? -12.320 5.482 17.608 1.00 89.31 190 ASP A N 1
ATOM 1463 C CA . ASP A 1 190 ? -12.215 6.928 17.382 1.00 89.31 190 ASP A CA 1
ATOM 1464 C C . ASP A 1 190 ? -12.800 7.743 18.552 1.00 89.31 190 ASP A C 1
ATOM 1466 O O . ASP A 1 190 ? -12.359 8.863 18.809 1.00 89.31 190 ASP A O 1
ATOM 1470 N N . GLY A 1 191 ? -13.770 7.183 19.286 1.00 91.00 191 GLY A N 1
ATOM 1471 C CA . GLY A 1 191 ? -14.352 7.794 20.485 1.00 91.00 191 GLY A CA 1
ATOM 1472 C C . GLY A 1 191 ? -13.593 7.521 21.789 1.00 91.00 191 GLY A C 1
ATOM 1473 O O . GLY A 1 191 ? -13.896 8.150 22.804 1.00 91.00 191 GLY A O 1
ATOM 1474 N N . ALA A 1 192 ? -12.634 6.593 21.789 1.00 93.50 192 ALA A N 1
ATOM 1475 C CA . ALA A 1 192 ? -11.918 6.177 22.990 1.00 93.50 192 ALA A CA 1
ATOM 1476 C C . ALA A 1 192 ? -10.798 7.144 23.386 1.00 93.50 192 ALA A C 1
ATOM 1478 O O . ALA A 1 192 ? -10.103 7.714 22.534 1.00 93.50 192 ALA A O 1
ATOM 1479 N N . SER A 1 193 ? -10.565 7.253 24.697 1.00 91.00 193 SER A N 1
ATOM 1480 C CA . SER A 1 193 ? -9.389 7.943 25.228 1.00 91.00 193 SER A CA 1
ATOM 1481 C C . SER A 1 193 ? -8.097 7.184 24.896 1.00 91.00 193 SER A C 1
ATOM 1483 O O . SER A 1 193 ? -8.109 5.967 24.699 1.00 91.00 193 SER A O 1
ATOM 1485 N N . ASP A 1 194 ? -6.956 7.880 24.889 1.00 87.81 194 ASP A N 1
ATOM 1486 C CA . ASP A 1 194 ? -5.649 7.249 24.645 1.00 87.81 194 ASP A CA 1
ATOM 1487 C C . ASP A 1 194 ? -5.344 6.119 25.645 1.00 87.81 194 ASP A C 1
ATOM 1489 O O . ASP A 1 194 ? -4.748 5.111 25.270 1.00 87.81 194 ASP A O 1
ATOM 1493 N N . SER A 1 195 ? -5.790 6.247 26.902 1.00 89.56 195 SER A N 1
ATOM 1494 C CA . SER A 1 195 ? -5.582 5.228 27.941 1.00 89.56 195 SER A CA 1
ATOM 1495 C C . SER A 1 195 ? -6.359 3.932 27.710 1.00 89.56 195 SER A C 1
ATOM 1497 O O . SER A 1 195 ? -5.911 2.880 28.149 1.00 89.56 195 SER A O 1
ATOM 1499 N N . GLU A 1 196 ? -7.507 3.989 27.033 1.00 93.56 196 GLU A N 1
ATOM 1500 C CA . GLU A 1 196 ? -8.364 2.818 26.769 1.00 93.56 196 GLU A CA 1
ATOM 1501 C C . GLU A 1 196 ? -8.034 2.155 25.425 1.00 93.56 196 GLU A C 1
ATOM 1503 O O . GLU A 1 196 ? -8.384 1.002 25.167 1.00 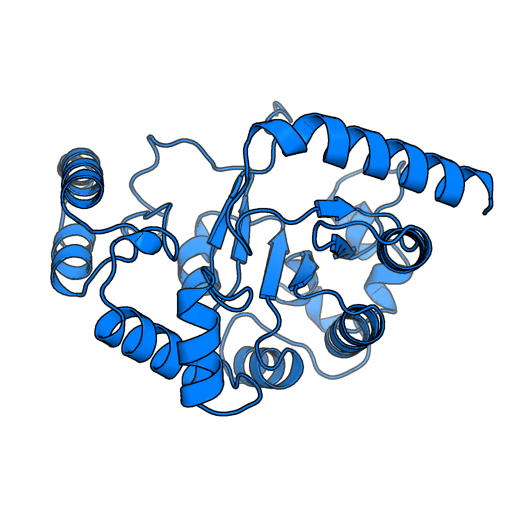93.56 196 GLU A O 1
ATOM 1508 N N . ARG A 1 197 ? -7.353 2.889 24.544 1.00 93.62 197 ARG A N 1
ATOM 1509 C CA . ARG A 1 197 ? -7.179 2.521 23.141 1.00 93.62 197 ARG A CA 1
ATOM 1510 C C . ARG A 1 197 ? -6.380 1.241 22.938 1.00 93.62 197 ARG A C 1
ATOM 1512 O O . ARG A 1 197 ? -6.719 0.453 22.060 1.00 93.62 197 ARG A O 1
ATOM 1519 N N . GLY A 1 198 ? -5.351 1.015 23.754 1.00 93.94 198 GLY A N 1
ATOM 1520 C CA . GLY A 1 198 ? -4.555 -0.213 23.696 1.00 93.94 198 GLY A CA 1
ATOM 1521 C C . GLY A 1 198 ? -5.391 -1.464 23.977 1.00 93.94 198 GLY A C 1
ATOM 1522 O O . GLY A 1 198 ? -5.305 -2.447 23.240 1.00 93.94 198 GLY A O 1
ATOM 1523 N N . ASP A 1 199 ? -6.260 -1.402 24.990 1.00 95.62 199 ASP A N 1
ATOM 1524 C CA . ASP A 1 199 ? -7.159 -2.505 25.332 1.00 95.62 199 ASP A CA 1
ATOM 1525 C C . ASP A 1 199 ? -8.214 -2.743 24.253 1.00 95.62 199 ASP A C 1
ATOM 1527 O O . ASP A 1 199 ? -8.442 -3.890 23.870 1.00 95.62 199 ASP A O 1
ATOM 1531 N N . LEU A 1 200 ? -8.794 -1.675 23.701 1.00 96.56 200 LEU A N 1
ATOM 1532 C CA . LEU A 1 200 ? -9.773 -1.783 22.617 1.00 96.56 200 LEU A CA 1
ATOM 1533 C C . LEU A 1 200 ? -9.163 -2.326 21.322 1.00 96.56 200 LEU A C 1
ATOM 1535 O O . LEU A 1 200 ? -9.801 -3.124 20.646 1.00 96.56 200 LEU A O 1
ATOM 1539 N N . ILE A 1 201 ? -7.933 -1.939 20.969 1.00 95.62 201 ILE A N 1
ATOM 1540 C CA . ILE A 1 201 ? -7.231 -2.493 19.799 1.00 95.62 201 ILE A CA 1
ATOM 1541 C C . ILE A 1 201 ? -6.990 -3.993 19.979 1.00 95.62 201 ILE A C 1
ATOM 1543 O O . ILE A 1 201 ? -7.148 -4.765 19.029 1.00 95.62 201 ILE A O 1
ATOM 1547 N N . ARG A 1 202 ? -6.620 -4.421 21.189 1.00 95.31 202 ARG A N 1
ATOM 1548 C CA . ARG A 1 202 ? -6.452 -5.840 21.502 1.00 95.31 202 ARG A CA 1
ATOM 1549 C C . ARG A 1 202 ? -7.785 -6.587 21.405 1.00 95.31 202 ARG A C 1
ATOM 1551 O O . ARG A 1 202 ? -7.845 -7.595 20.709 1.00 95.31 202 ARG A O 1
ATOM 1558 N N . GLU A 1 203 ? -8.847 -6.060 22.011 1.00 96.81 203 GLU A N 1
ATOM 1559 C CA . GLU A 1 203 ? -10.199 -6.637 21.954 1.00 96.81 203 GLU A CA 1
ATOM 1560 C C . GLU A 1 203 ? -10.723 -6.727 20.507 1.00 96.81 203 GLU A C 1
ATOM 1562 O O . GLU A 1 203 ? -11.235 -7.767 20.091 1.00 96.81 203 GLU A O 1
ATOM 1567 N N . ALA A 1 204 ? -10.526 -5.684 19.696 1.00 96.50 204 ALA A N 1
ATOM 1568 C CA . ALA A 1 204 ? -10.846 -5.696 18.267 1.00 96.50 204 ALA A CA 1
ATOM 1569 C C . ALA A 1 204 ? -10.058 -6.790 17.535 1.00 96.50 204 ALA A C 1
ATOM 1571 O O . ALA A 1 204 ? -10.600 -7.524 16.714 1.00 96.50 204 ALA A O 1
ATOM 1572 N N . GLY A 1 205 ? -8.773 -6.932 17.864 1.00 95.50 205 GLY A N 1
ATOM 1573 C CA . GLY A 1 205 ? -7.891 -7.942 17.293 1.00 95.50 205 GLY A CA 1
ATOM 1574 C C . GLY A 1 205 ? -8.273 -9.383 17.609 1.00 95.50 205 GLY A C 1
ATOM 1575 O O . GLY A 1 205 ? -7.968 -10.263 16.806 1.00 95.50 205 GLY A O 1
ATOM 1576 N N . GLU A 1 206 ? -8.907 -9.612 18.754 1.00 96.06 206 GLU A N 1
ATOM 1577 C CA . GLU A 1 206 ? -9.382 -10.923 19.207 1.00 96.06 206 GLU A CA 1
ATOM 1578 C C . GLU A 1 206 ? -10.798 -11.240 18.698 1.00 96.06 206 GLU A C 1
ATOM 1580 O O . GLU A 1 206 ? -11.149 -12.409 18.559 1.00 96.06 206 GLU A O 1
ATOM 1585 N N . SER A 1 207 ? -11.610 -10.216 18.420 1.00 95.69 207 SER A N 1
ATOM 1586 C CA . SER A 1 207 ? -13.029 -10.371 18.069 1.00 95.69 207 SER A CA 1
ATOM 1587 C C . SER A 1 207 ? -13.323 -10.306 16.571 1.00 95.69 207 SER A C 1
ATOM 1589 O O . SER A 1 207 ? -14.258 -10.962 16.108 1.00 95.69 207 SER A O 1
ATOM 1591 N N . LEU A 1 208 ? -12.561 -9.522 15.805 1.00 96.25 208 LEU A N 1
ATOM 1592 C CA . LEU A 1 208 ? -12.809 -9.344 14.378 1.00 96.25 208 LEU A CA 1
ATOM 1593 C C . LEU A 1 208 ? -12.262 -10.515 13.553 1.00 96.25 208 LEU A C 1
ATOM 1595 O O . LEU A 1 208 ? -11.133 -10.954 13.786 1.00 96.25 208 LEU A O 1
ATOM 1599 N N . PRO A 1 209 ? -12.989 -10.970 12.521 1.00 96.19 209 PRO A N 1
ATOM 1600 C CA . PRO A 1 209 ? -12.477 -11.971 11.598 1.00 96.19 209 PRO A CA 1
ATOM 1601 C C . PRO A 1 209 ? -11.312 -11.414 10.772 1.00 96.19 209 PRO A C 1
ATOM 1603 O O . PRO A 1 209 ? -11.332 -10.281 10.279 1.00 96.19 209 PRO A O 1
ATOM 1606 N N . THR A 1 210 ? -10.297 -12.243 10.570 1.00 95.25 210 THR A N 1
ATOM 1607 C CA . THR A 1 210 ? -9.252 -12.014 9.573 1.00 95.25 210 THR A CA 1
ATOM 1608 C C . THR A 1 210 ? -9.796 -12.210 8.155 1.00 95.25 210 THR A C 1
ATOM 1610 O O . THR A 1 210 ? -10.870 -12.772 7.943 1.00 95.25 210 THR A O 1
ATOM 1613 N N . TRP A 1 211 ? -9.050 -11.762 7.142 1.00 94.94 211 TRP A N 1
ATOM 1614 C CA . TRP A 1 211 ? -9.472 -11.848 5.742 1.00 94.94 211 TRP A CA 1
ATOM 1615 C C . TRP A 1 211 ? -9.914 -13.258 5.310 1.00 94.94 211 TRP A C 1
ATOM 1617 O O . TRP A 1 211 ? -10.970 -13.360 4.685 1.00 94.94 211 TRP A O 1
ATOM 1627 N N . PRO A 1 212 ? -9.191 -14.351 5.637 1.00 93.38 212 PRO A N 1
ATOM 1628 C CA . PRO A 1 212 ? -9.644 -15.704 5.310 1.00 93.38 212 PRO A CA 1
ATOM 1629 C C . PRO A 1 212 ? -10.964 -16.095 5.987 1.00 93.38 212 PRO A C 1
ATOM 1631 O O . PRO A 1 212 ? -11.758 -16.809 5.381 1.00 93.38 212 PRO A O 1
ATOM 1634 N N . GLU A 1 213 ? -11.208 -15.602 7.204 1.00 94.88 213 GLU A N 1
ATOM 1635 C CA . GLU A 1 213 ? -12.386 -15.909 8.028 1.00 94.88 213 GLU A CA 1
ATOM 1636 C C . GLU A 1 213 ? -13.632 -15.110 7.614 1.00 94.88 213 GLU A C 1
ATOM 1638 O O . GLU A 1 213 ? -14.754 -15.476 7.966 1.00 94.88 213 GLU A O 1
ATOM 1643 N N . LEU A 1 214 ? -13.464 -14.028 6.844 1.00 95.56 214 LEU A N 1
ATOM 1644 C CA . LEU A 1 214 ? -14.584 -13.265 6.300 1.00 95.56 214 LEU A CA 1
ATOM 1645 C C . LEU A 1 214 ? -15.420 -14.118 5.336 1.00 95.56 214 LEU A C 1
ATOM 1647 O O . LEU A 1 214 ? -14.903 -14.756 4.417 1.00 95.56 214 LEU A O 1
ATOM 1651 N N . GLY A 1 215 ? -16.743 -14.048 5.485 1.00 95.50 215 GLY A N 1
ATOM 1652 C CA . GLY A 1 215 ? -17.669 -14.655 4.532 1.00 95.50 215 GLY A CA 1
ATOM 1653 C C . GLY A 1 215 ? -17.601 -13.991 3.151 1.00 95.50 215 GLY A C 1
ATOM 1654 O O . GLY A 1 215 ? -17.374 -12.783 3.036 1.00 95.50 215 GLY A O 1
ATOM 1655 N N . SER A 1 216 ? -17.873 -14.763 2.098 1.00 95.69 216 SER A N 1
ATOM 1656 C CA . SER A 1 216 ? -17.776 -14.312 0.700 1.00 95.69 216 SER A CA 1
ATOM 1657 C C . SER A 1 216 ? -18.595 -13.061 0.381 1.00 95.69 216 SER A C 1
ATOM 1659 O O . SER A 1 216 ? -18.134 -12.185 -0.347 1.00 95.69 216 SER A O 1
ATOM 1661 N N . ASN A 1 217 ? -19.789 -12.919 0.968 1.00 95.94 217 ASN A N 1
ATOM 1662 C CA . ASN A 1 217 ? -20.606 -11.714 0.788 1.00 95.94 217 ASN A CA 1
ATOM 1663 C C . ASN A 1 217 ? -19.896 -10.467 1.327 1.00 95.94 217 ASN A C 1
ATOM 1665 O O . ASN A 1 217 ? -19.856 -9.443 0.650 1.00 95.94 217 ASN A O 1
ATOM 1669 N N . ARG A 1 218 ? -19.265 -10.572 2.503 1.00 95.62 218 ARG A N 1
ATOM 1670 C CA . ARG A 1 218 ? -18.545 -9.451 3.108 1.00 95.62 218 ARG A CA 1
ATOM 1671 C C . ARG A 1 218 ? -17.288 -9.098 2.316 1.00 95.62 218 ARG A C 1
ATOM 1673 O O . ARG A 1 218 ? -17.048 -7.921 2.061 1.00 95.62 218 ARG A O 1
ATOM 1680 N N . LYS A 1 219 ? -16.527 -10.103 1.864 1.00 96.62 219 LYS A N 1
ATOM 1681 C CA . LYS A 1 219 ? -15.385 -9.894 0.955 1.00 96.62 219 LYS A CA 1
ATOM 1682 C C . LYS A 1 219 ? -15.827 -9.163 -0.315 1.00 96.62 219 LYS A C 1
ATOM 1684 O O . LYS A 1 219 ? -15.204 -8.169 -0.682 1.00 96.62 219 LYS A O 1
ATOM 1689 N N . ARG A 1 220 ? -16.925 -9.607 -0.945 1.00 97.50 220 ARG A N 1
ATOM 1690 C CA . ARG A 1 220 ? -17.504 -8.984 -2.148 1.00 97.50 220 ARG A CA 1
ATOM 1691 C C . ARG A 1 220 ? -17.871 -7.522 -1.922 1.00 97.50 220 ARG A C 1
ATOM 1693 O O . ARG A 1 220 ? -17.485 -6.688 -2.736 1.00 97.50 220 ARG A O 1
ATOM 1700 N N . GLU A 1 221 ? -18.595 -7.210 -0.849 1.00 96.88 221 GLU A N 1
ATOM 1701 C CA . GLU A 1 221 ? -18.964 -5.828 -0.507 1.00 96.88 221 GLU A CA 1
ATOM 1702 C C . GLU A 1 221 ? -17.725 -4.933 -0.414 1.00 96.88 221 GLU A C 1
ATOM 1704 O O . GLU A 1 221 ? -17.657 -3.887 -1.061 1.00 96.88 221 GLU A O 1
ATOM 1709 N N . MET A 1 222 ? -16.712 -5.387 0.329 1.00 96.06 222 MET A N 1
ATOM 1710 C CA . MET A 1 222 ? -15.478 -4.637 0.539 1.00 96.06 222 MET A CA 1
ATOM 1711 C C . MET A 1 222 ? -14.712 -4.379 -0.760 1.00 96.06 222 MET A C 1
ATOM 1713 O O . MET A 1 222 ? -14.300 -3.248 -1.010 1.00 96.06 222 MET A O 1
ATOM 1717 N N . VAL A 1 223 ? -14.506 -5.402 -1.596 1.00 97.19 223 VAL A N 1
ATOM 1718 C CA . VAL A 1 223 ? -13.750 -5.226 -2.849 1.00 97.19 223 VAL A CA 1
ATOM 1719 C C . VAL A 1 223 ? -14.537 -4.462 -3.908 1.00 97.19 223 VAL A C 1
ATOM 1721 O O . VAL A 1 223 ? -13.931 -3.816 -4.756 1.00 97.19 223 VAL A O 1
ATOM 1724 N N . THR A 1 224 ? -15.869 -4.493 -3.848 1.00 98.00 224 THR A N 1
ATOM 1725 C CA . THR A 1 224 ? -16.734 -3.705 -4.735 1.00 98.00 224 THR A CA 1
ATOM 1726 C C . THR A 1 224 ? -16.649 -2.224 -4.394 1.00 98.00 224 THR A C 1
ATOM 1728 O O . THR A 1 224 ? -16.387 -1.410 -5.278 1.00 98.00 224 THR A O 1
ATOM 1731 N N . GLU A 1 225 ? -16.781 -1.868 -3.111 1.00 96.75 225 GLU A N 1
ATOM 1732 C CA . GLU A 1 225 ? -16.576 -0.492 -2.637 1.00 96.75 225 GLU A CA 1
ATOM 1733 C C . GLU A 1 225 ? -15.193 0.024 -3.046 1.00 96.75 225 GLU A C 1
ATOM 1735 O O . GLU A 1 225 ? -15.074 1.059 -3.710 1.00 96.75 225 GLU A O 1
ATOM 1740 N N . GLN A 1 226 ? -14.156 -0.748 -2.722 1.00 96.69 226 GLN A N 1
ATOM 1741 C CA . GLN A 1 226 ? -12.774 -0.413 -3.037 1.00 96.69 226 GLN A CA 1
ATOM 1742 C C . GLN A 1 226 ? -12.551 -0.265 -4.542 1.00 96.69 226 GLN A C 1
ATOM 1744 O O . GLN A 1 226 ? -11.918 0.700 -4.982 1.00 96.69 226 GLN A O 1
ATOM 1749 N N . GLY A 1 227 ? -13.089 -1.193 -5.333 1.00 97.81 227 GLY A N 1
ATOM 1750 C CA . GLY A 1 227 ? -12.967 -1.196 -6.780 1.00 97.81 227 GLY A CA 1
ATOM 1751 C C . GLY A 1 227 ? -13.588 0.033 -7.429 1.00 97.81 227 GLY A C 1
ATOM 1752 O O . GLY A 1 227 ? -12.941 0.669 -8.264 1.00 97.81 227 GLY A O 1
ATOM 1753 N N . HIS A 1 228 ? -14.775 0.444 -6.981 1.00 97.94 228 HIS A N 1
ATOM 1754 C CA . HIS A 1 228 ? -15.414 1.677 -7.448 1.00 97.94 228 HIS A CA 1
ATOM 1755 C C . HIS A 1 228 ? -14.628 2.918 -7.045 1.00 97.94 228 HIS A C 1
ATOM 1757 O O . HIS A 1 228 ? -14.289 3.746 -7.895 1.00 97.94 228 HIS A O 1
ATOM 1763 N N . ARG A 1 229 ? -14.280 3.035 -5.760 1.00 96.19 229 ARG A N 1
ATOM 1764 C CA . ARG A 1 229 ? -13.575 4.204 -5.218 1.00 96.19 229 ARG A CA 1
ATOM 1765 C C . ARG A 1 229 ? -12.188 4.399 -5.834 1.00 96.19 229 ARG A C 1
ATOM 1767 O O . ARG A 1 229 ? -11.722 5.531 -5.978 1.00 96.19 229 ARG A O 1
ATOM 1774 N N . MET A 1 230 ? -11.518 3.308 -6.197 1.00 96.75 230 MET A N 1
ATOM 1775 C CA . MET A 1 230 ? -10.153 3.315 -6.727 1.00 96.75 230 MET A CA 1
ATOM 1776 C C . MET A 1 230 ? -10.066 2.993 -8.226 1.00 96.75 230 MET A C 1
ATOM 1778 O O . MET A 1 230 ? -8.960 2.799 -8.732 1.00 96.75 230 MET A O 1
ATOM 1782 N N . PHE A 1 231 ? -11.196 2.976 -8.940 1.00 97.38 231 PHE A N 1
ATOM 1783 C CA . PHE A 1 231 ? -11.282 2.733 -10.386 1.00 97.38 231 PHE A CA 1
ATOM 1784 C C . PHE A 1 231 ? -10.589 1.439 -10.839 1.00 97.38 231 PHE A C 1
ATOM 1786 O O . PHE A 1 231 ? -9.842 1.441 -11.821 1.00 97.38 231 PHE A O 1
ATOM 1793 N N . TRP A 1 232 ? -10.787 0.336 -10.116 1.00 97.50 232 TRP A N 1
ATOM 1794 C CA . TRP A 1 232 ? -10.210 -0.952 -10.497 1.00 97.50 232 TRP A CA 1
ATOM 1795 C C . TRP A 1 232 ? -10.701 -1.374 -11.886 1.00 97.50 232 TRP A C 1
ATOM 1797 O O . TRP A 1 232 ? -11.836 -1.113 -12.276 1.00 97.50 232 TRP A O 1
ATOM 1807 N N . ALA A 1 233 ? -9.832 -2.007 -12.671 1.00 95.88 233 ALA A N 1
ATOM 1808 C CA . ALA A 1 233 ? -10.215 -2.513 -13.983 1.00 95.88 233 ALA A CA 1
ATOM 1809 C C . ALA A 1 233 ? -11.022 -3.818 -13.866 1.00 95.88 233 ALA A C 1
ATOM 1811 O O . ALA A 1 233 ? -10.695 -4.698 -13.066 1.00 95.88 233 ALA A O 1
ATOM 1812 N N . GLY A 1 234 ? -12.019 -3.997 -14.736 1.00 95.62 234 GLY A N 1
ATOM 1813 C CA . GLY A 1 234 ? -12.857 -5.200 -14.786 1.00 95.62 234 GLY A CA 1
ATOM 1814 C C . GLY A 1 234 ? -14.243 -4.986 -14.181 1.00 95.62 234 GLY A C 1
ATOM 1815 O O . GLY A 1 234 ? -14.734 -3.862 -14.150 1.00 95.62 234 GLY A O 1
ATOM 1816 N N . SER A 1 235 ? -14.880 -6.079 -13.764 1.00 97.12 235 SER A N 1
ATOM 1817 C CA . SER A 1 235 ? -16.213 -6.092 -13.156 1.00 97.12 235 SER A CA 1
ATOM 1818 C C . SER A 1 235 ? -16.153 -6.456 -11.674 1.00 97.12 235 SER A C 1
ATOM 1820 O O . SER A 1 235 ? -15.194 -7.080 -11.219 1.00 97.12 235 SER A O 1
ATOM 1822 N N . GLU A 1 236 ? -17.221 -6.141 -10.943 1.00 97.81 236 GLU A N 1
ATOM 1823 C CA . GLU A 1 236 ? -17.395 -6.530 -9.538 1.00 97.81 236 GLU A CA 1
ATOM 1824 C C . GLU A 1 236 ? -17.248 -8.045 -9.337 1.00 97.81 236 GLU A C 1
ATOM 1826 O O . GLU A 1 236 ? -16.547 -8.481 -8.427 1.00 97.81 236 GLU A O 1
ATOM 1831 N N . ASP A 1 237 ? -17.818 -8.854 -10.240 1.00 97.38 237 ASP A N 1
ATOM 1832 C CA . ASP A 1 237 ? -17.690 -10.317 -10.208 1.00 97.38 237 ASP A CA 1
ATOM 1833 C C . ASP A 1 237 ? -16.234 -10.775 -10.301 1.00 97.38 237 ASP A C 1
ATOM 1835 O O . ASP A 1 237 ? -15.823 -11.700 -9.599 1.00 97.38 237 ASP A O 1
ATOM 1839 N N . LYS A 1 238 ? -15.431 -10.107 -11.142 1.00 95.94 238 LYS A N 1
ATOM 1840 C CA . LYS A 1 238 ? -14.002 -10.402 -11.263 1.00 95.94 238 LYS A CA 1
ATOM 1841 C C . LYS A 1 238 ? -13.286 -10.097 -9.949 1.00 95.94 238 LYS A C 1
ATOM 1843 O O . LYS A 1 238 ? -12.513 -10.926 -9.478 1.00 95.94 238 LYS A O 1
ATOM 1848 N N . TRP A 1 239 ? -13.541 -8.934 -9.350 1.00 96.62 239 TRP A N 1
ATOM 1849 C CA . TRP A 1 239 ? -12.902 -8.549 -8.088 1.00 96.62 239 TRP A CA 1
ATOM 1850 C C . TRP A 1 239 ? -13.310 -9.476 -6.943 1.00 96.62 239 TRP A C 1
ATOM 1852 O O . TRP A 1 239 ? -12.459 -9.874 -6.153 1.00 96.62 239 TRP A O 1
ATOM 1862 N N . ALA A 1 240 ? -14.586 -9.863 -6.882 1.00 96.25 240 ALA A N 1
ATOM 1863 C CA . ALA A 1 240 ? -15.103 -10.789 -5.883 1.00 96.25 240 ALA A CA 1
ATOM 1864 C C . ALA A 1 240 ? -14.490 -12.188 -6.021 1.00 96.25 240 ALA A C 1
ATOM 1866 O O . ALA A 1 240 ? -14.077 -12.767 -5.023 1.00 96.25 240 ALA A O 1
ATOM 1867 N N . ALA A 1 241 ? -14.374 -12.714 -7.243 1.00 94.44 241 ALA A N 1
ATOM 1868 C CA . ALA A 1 241 ? -13.710 -13.995 -7.478 1.00 94.44 241 ALA A CA 1
ATOM 1869 C C . ALA A 1 241 ? -12.229 -13.946 -7.067 1.00 94.44 241 ALA A C 1
ATOM 1871 O O . ALA A 1 241 ? -11.720 -14.859 -6.423 1.00 94.44 241 ALA A O 1
ATOM 1872 N N . GLU A 1 242 ? -11.540 -12.852 -7.392 1.00 92.44 242 GLU A N 1
ATOM 1873 C CA . GLU A 1 242 ? -10.151 -12.637 -6.993 1.00 92.44 242 GLU A CA 1
ATOM 1874 C C . GLU A 1 242 ? -9.956 -12.500 -5.474 1.00 92.44 242 GLU A C 1
ATOM 1876 O O . GLU A 1 242 ? -8.881 -12.829 -4.976 1.00 92.44 242 GLU A O 1
ATOM 1881 N N . ALA A 1 243 ? -10.964 -12.010 -4.749 1.00 93.44 243 ALA A N 1
ATOM 1882 C CA . ALA A 1 243 ? -10.944 -11.823 -3.299 1.00 93.44 243 ALA A CA 1
ATOM 1883 C C . ALA A 1 243 ? -10.980 -13.144 -2.512 1.00 93.44 243 ALA A C 1
ATOM 1885 O O . ALA A 1 243 ? -10.501 -13.198 -1.374 1.00 93.44 243 ALA A O 1
ATOM 1886 N N . GLU A 1 244 ? -11.538 -14.202 -3.110 1.00 93.06 244 GLU A N 1
ATOM 1887 C CA . GLU A 1 244 ? -11.565 -15.540 -2.509 1.00 93.06 244 GLU A CA 1
ATOM 1888 C C . GLU A 1 244 ? -10.178 -16.189 -2.495 1.00 93.06 244 GLU A C 1
ATOM 1890 O O . GLU A 1 244 ? -9.832 -16.870 -1.535 1.00 93.06 244 GLU A O 1
ATOM 1895 N N . ASN A 1 245 ? -9.340 -15.877 -3.488 1.00 88.75 245 ASN A N 1
ATOM 1896 C CA . ASN A 1 245 ? -7.957 -16.359 -3.592 1.00 88.75 245 ASN A CA 1
ATOM 1897 C C . ASN A 1 245 ? -6.963 -15.460 -2.831 1.00 88.75 245 ASN A C 1
ATOM 1899 O O . ASN A 1 245 ? -5.799 -15.333 -3.205 1.00 88.75 245 ASN A O 1
ATOM 1903 N N . GLY A 1 246 ? -7.434 -14.762 -1.799 1.00 91.56 246 GLY A N 1
ATOM 1904 C CA . GLY A 1 246 ? -6.624 -13.861 -0.989 1.00 91.56 246 GLY A CA 1
ATOM 1905 C C . GLY A 1 246 ? -6.826 -12.379 -1.301 1.00 91.56 246 GLY A C 1
ATOM 1906 O O . GLY A 1 246 ? -7.509 -11.961 -2.237 1.00 91.56 246 GLY A O 1
ATOM 1907 N N . LEU A 1 247 ? -6.227 -11.551 -0.450 1.00 92.62 247 LEU A N 1
ATOM 1908 C CA . LEU A 1 247 ? -6.451 -10.112 -0.441 1.00 92.62 247 LEU A CA 1
ATOM 1909 C C . LEU A 1 247 ? -5.931 -9.458 -1.741 1.00 92.62 247 LEU A C 1
ATOM 1911 O O . LEU A 1 247 ? -4.735 -9.575 -2.030 1.00 92.62 247 LEU A O 1
ATOM 1915 N N . PRO A 1 248 ? -6.764 -8.724 -2.508 1.00 94.81 248 PRO A N 1
ATOM 1916 C CA . PRO A 1 248 ? -6.321 -8.066 -3.736 1.00 94.81 248 PRO A CA 1
ATOM 1917 C C . PRO A 1 248 ? -5.184 -7.070 -3.500 1.00 94.81 248 PRO A C 1
ATOM 1919 O O . PRO A 1 248 ? -5.213 -6.311 -2.531 1.00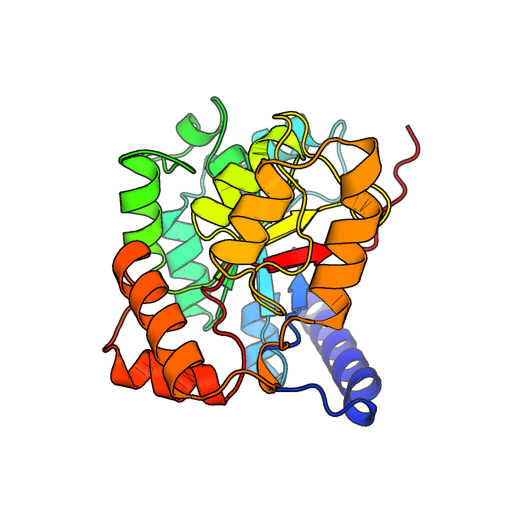 94.81 248 PRO A O 1
ATOM 1922 N N . TRP A 1 249 ? -4.216 -7.017 -4.421 1.00 94.19 249 TRP A N 1
ATOM 1923 C CA . TRP A 1 249 ? -3.053 -6.120 -4.335 1.00 94.19 249 TRP A CA 1
ATOM 1924 C C . TRP A 1 249 ? -3.414 -4.632 -4.281 1.00 94.19 249 TRP A C 1
ATOM 1926 O O . TRP A 1 249 ? -2.666 -3.854 -3.697 1.00 94.19 249 TRP A O 1
ATOM 1936 N N . GLY A 1 250 ? -4.559 -4.244 -4.851 1.00 94.75 250 GLY A N 1
ATOM 1937 C CA . GLY A 1 250 ? -5.096 -2.885 -4.766 1.00 94.75 250 GLY A CA 1
ATOM 1938 C C . GLY A 1 250 ? -5.583 -2.478 -3.370 1.00 94.75 250 GLY A C 1
ATOM 1939 O O . GLY A 1 250 ? -5.778 -1.286 -3.137 1.00 94.75 250 GLY A O 1
ATOM 1940 N N . SER A 1 251 ? -5.765 -3.435 -2.454 1.00 96.12 251 SER A N 1
ATOM 1941 C CA . SER A 1 251 ? -6.239 -3.178 -1.090 1.00 96.12 251 SER A CA 1
ATOM 1942 C C . SER A 1 251 ? -5.096 -2.632 -0.219 1.00 96.12 251 SER A C 1
ATOM 1944 O O . SER A 1 251 ? -4.010 -3.220 -0.219 1.00 96.12 251 SER A O 1
ATOM 1946 N N . PRO A 1 252 ? -5.309 -1.544 0.542 1.00 96.00 252 PRO A N 1
ATOM 1947 C CA . PRO A 1 252 ? -4.250 -0.881 1.302 1.00 96.00 252 PRO A CA 1
ATOM 1948 C C . PRO A 1 252 ? -3.770 -1.719 2.493 1.00 96.00 252 PRO A C 1
ATOM 1950 O O . PRO A 1 252 ? -4.561 -2.175 3.315 1.00 96.00 252 PRO A O 1
ATOM 1953 N N . ARG A 1 253 ? -2.453 -1.891 2.617 1.00 95.12 253 ARG A N 1
ATOM 1954 C CA . ARG A 1 253 ? -1.801 -2.646 3.702 1.00 95.12 253 ARG A CA 1
ATOM 1955 C C . ARG A 1 253 ? -0.836 -1.766 4.485 1.00 95.12 253 ARG A C 1
ATOM 1957 O O . ARG A 1 253 ? -0.262 -0.849 3.915 1.00 95.12 253 ARG A O 1
ATOM 1964 N N . LEU A 1 254 ? -0.581 -2.100 5.747 1.00 94.62 254 LEU A N 1
ATOM 1965 C CA . LEU A 1 254 ? 0.585 -1.602 6.477 1.00 94.62 254 LEU A CA 1
ATOM 1966 C C . LEU A 1 254 ? 1.658 -2.695 6.456 1.00 94.62 254 LEU A C 1
ATOM 1968 O O . LEU A 1 254 ? 1.411 -3.822 6.879 1.00 94.62 254 LEU A O 1
ATOM 1972 N N . ILE A 1 255 ? 2.821 -2.380 5.898 1.00 92.31 255 ILE A N 1
ATOM 1973 C CA . ILE A 1 255 ? 3.915 -3.317 5.658 1.00 92.31 255 ILE A CA 1
ATOM 1974 C C . ILE A 1 255 ? 5.124 -2.823 6.436 1.00 92.31 255 ILE A C 1
ATOM 1976 O O . ILE A 1 255 ? 5.627 -1.722 6.204 1.00 92.31 255 ILE A O 1
ATOM 1980 N N . GLY A 1 256 ? 5.597 -3.668 7.345 1.00 87.06 256 GLY A N 1
ATOM 1981 C CA . GLY A 1 256 ? 6.818 -3.399 8.078 1.00 87.06 256 GLY A CA 1
ATOM 1982 C C . GLY A 1 256 ? 8.049 -3.606 7.215 1.00 87.06 256 GLY A C 1
ATOM 1983 O O . GLY A 1 256 ? 8.205 -4.648 6.579 1.00 87.06 256 GLY A O 1
ATOM 1984 N N . HIS A 1 257 ? 8.946 -2.630 7.223 1.00 75.94 257 HIS A N 1
ATOM 1985 C CA . HIS A 1 257 ? 10.256 -2.749 6.604 1.00 75.94 257 HIS A CA 1
ATOM 1986 C C . HIS A 1 257 ? 11.295 -3.162 7.665 1.00 75.94 257 HIS A C 1
ATOM 1988 O O . HIS A 1 257 ? 11.524 -2.452 8.644 1.00 75.94 257 HIS A O 1
ATOM 1994 N N . ARG A 1 258 ? 11.924 -4.342 7.512 1.00 55.50 258 ARG A N 1
ATOM 1995 C CA . ARG A 1 258 ? 13.071 -4.735 8.355 1.00 55.50 258 ARG A CA 1
ATOM 1996 C C . ARG A 1 258 ? 14.329 -4.027 7.844 1.00 55.50 258 ARG A C 1
ATOM 1998 O O . ARG A 1 258 ? 14.695 -4.160 6.684 1.00 55.50 258 ARG A O 1
ATOM 2005 N N . GLY A 1 259 ? 14.942 -3.257 8.739 1.00 49.66 259 GLY A N 1
ATOM 2006 C CA . GLY A 1 259 ? 15.767 -2.079 8.447 1.00 49.66 259 GLY A CA 1
ATOM 2007 C C . GLY A 1 259 ? 15.498 -0.937 9.441 1.00 49.66 259 GLY A C 1
ATOM 2008 O O . GLY A 1 259 ? 16.226 0.048 9.447 1.00 49.66 259 GLY A O 1
ATOM 2009 N N . ALA A 1 260 ? 14.489 -1.109 10.309 1.00 38.22 260 ALA A N 1
ATOM 2010 C CA . ALA A 1 260 ? 14.364 -0.475 11.619 1.00 38.22 260 ALA A CA 1
ATOM 2011 C C . ALA A 1 260 ? 15.709 -0.522 12.373 1.00 38.22 260 ALA A C 1
ATOM 2013 O O . ALA A 1 260 ? 16.094 -1.554 12.924 1.00 38.22 260 ALA A O 1
ATOM 2014 N N . GLY A 1 261 ? 16.442 0.587 12.300 1.00 31.23 261 GLY A N 1
ATOM 2015 C CA . GLY A 1 261 ? 17.826 0.698 12.745 1.00 31.23 261 GLY A CA 1
ATOM 2016 C C . GLY A 1 261 ? 18.662 1.635 11.873 1.00 31.23 261 GLY A C 1
ATOM 2017 O O . GLY A 1 261 ? 19.783 1.287 11.530 1.00 31.23 261 GLY A O 1
ATOM 2018 N N . ASP A 1 262 ? 18.144 2.814 11.520 1.00 29.97 262 ASP A N 1
ATOM 2019 C CA . ASP A 1 262 ? 18.961 4.002 11.777 1.00 29.97 262 ASP A CA 1
ATOM 2020 C C . ASP A 1 262 ? 18.500 4.470 13.158 1.00 29.97 262 ASP A C 1
ATOM 2022 O O . ASP A 1 262 ? 17.424 5.041 13.334 1.00 29.97 262 ASP A O 1
ATOM 2026 N N . THR A 1 263 ? 19.274 4.062 14.158 1.00 36.69 263 THR A N 1
ATOM 2027 C CA . THR A 1 263 ? 19.552 4.907 15.311 1.00 36.69 263 THR A CA 1
ATOM 2028 C C . THR A 1 263 ? 20.070 6.234 14.773 1.00 36.69 263 THR A C 1
ATOM 2030 O O . THR A 1 263 ? 21.184 6.256 14.258 1.00 36.69 263 THR A O 1
ATOM 2033 N N . ASP A 1 264 ? 19.223 7.262 14.794 1.00 31.62 264 ASP A N 1
ATOM 2034 C CA . ASP A 1 264 ? 19.537 8.634 15.227 1.00 31.62 264 ASP A CA 1
ATOM 2035 C C . ASP A 1 264 ? 18.273 9.511 15.186 1.00 31.62 264 ASP A C 1
ATOM 2037 O O . ASP A 1 264 ? 17.694 9.706 14.090 1.00 31.62 264 ASP A O 1
#

Radius of gyration: 18.98 Å; chains: 1; bounding box: 47×45×47 Å

pLDDT: mean 89.18, std 12.73, range [29.97, 98.0]

Sequence (264 aa):
IDDVDAHLSAMMGLLEESLDPFDLPDRSALVYSFSPRIGPVAKSVGFGLPVTRLSPYLRPWGSYRIKRLVGTPGFVLSTVTGLIKEHREEGMPAIAMALQYLQGWERFAHPGTPMAISGGGLERLNRARAGMGLHVWPAPLELEASMLEAGISLISDHMDPSVFSLPDGKARWMRPASQPLDDEWRGRLDGASDSERGDLIREAGESLPTWPELGSNRKREMVTEQGHRMFWAGSEDKWAAEAENGLPWGSPRLIGHRGAGDTD

Secondary structure (DSSP, 8-state):
-HHHHHHHHHHHHHHHHHHGGG-PPTTS--EEES-TTHHHHHHHHT-SS-EEEEES---SS-S-HHHHHHT-HHHHH--HHHHHHHHHHTT-SEEEEEGGGTSSSGGGSSSSSPP-SSHHHHHHHHHHHTT-EEEEES--HHHHHHHHHTT-EEEES---TT--B-TTS-B--S-TTTS---HHHHHHHHHS-HHHHHHHHHHHHHHSPPGGGS-HHHHHHHHHHHHHHTT-SS-HHHHHHHHHTS--TTS--EEEPTT-----